Protein AF-A0A3L7TKX7-F1 (afdb_monomer_lite)

Radius of gyration: 45.76 Å; chains: 1; bounding box: 95×41×140 Å

Foldseek 3Di:
DDDDDDDDDLVVLVVVLVVLVVVLVVLVVVLVVVLCVLVVVLCCLVPPVLVVLVVVLVVLVVVLVVLVVVLVVQQPDQDPVRDRDDSVVSVVVNVVSVVVNVVSVVSNVVSVVCNVVSVVVSVVVCVVCVVVVCCSPPVSVVSSVVSVVVSVVVVVVVVPPPCPVVNVVVVVVVVVVVVVVCPDDDDPVVVVVVVVVVVVVVVVVVVVVVVVVVVVVVVVVVVDDDPDDDDDDDDDDDDDDDDDDDDD

Structure (mmCIF, N/CA/C/O backbone):
data_AF-A0A3L7TKX7-F1
#
_entry.id   AF-A0A3L7TKX7-F1
#
loop_
_atom_site.group_PDB
_atom_site.id
_atom_site.type_symbol
_atom_site.label_atom_id
_atom_site.label_alt_id
_atom_site.label_comp_id
_atom_site.label_asym_id
_atom_site.label_entity_id
_atom_site.label_seq_id
_atom_site.pdbx_PDB_ins_code
_atom_site.Cartn_x
_atom_site.Cartn_y
_atom_site.Cartn_z
_atom_site.occupancy
_atom_site.B_iso_or_equiv
_atom_site.auth_seq_id
_atom_site.auth_comp_id
_atom_site.auth_asym_id
_atom_site.auth_atom_id
_atom_site.pdbx_PDB_model_num
ATOM 1 N N . MET A 1 1 ? -43.493 9.275 40.709 1.00 39.62 1 MET A N 1
ATOM 2 C CA . MET A 1 1 ? -44.235 8.250 39.949 1.00 39.62 1 MET A CA 1
ATOM 3 C C . MET A 1 1 ? -43.254 7.579 39.000 1.00 39.62 1 MET A C 1
ATOM 5 O O . MET A 1 1 ? -43.135 8.023 37.869 1.00 39.62 1 MET A O 1
ATOM 9 N N . SER A 1 2 ? -42.506 6.578 39.460 1.00 47.22 2 SER A N 1
ATOM 10 C CA . SER A 1 2 ? -41.694 5.751 38.558 1.00 47.22 2 SER A CA 1
ATOM 11 C C . SER A 1 2 ? -42.322 4.367 38.554 1.00 47.22 2 SER A C 1
ATOM 13 O O . SER A 1 2 ? -42.249 3.657 39.553 1.00 47.22 2 SER A O 1
ATOM 15 N N . GLY A 1 3 ? -43.047 4.055 37.479 1.00 61.56 3 GLY A N 1
ATOM 16 C CA . GLY A 1 3 ? -43.578 2.715 37.236 1.00 61.56 3 GLY A CA 1
ATOM 17 C C . GLY A 1 3 ? -42.455 1.730 36.885 1.00 61.56 3 GLY A C 1
ATOM 18 O O . GLY A 1 3 ? -41.333 2.166 36.616 1.00 61.56 3 GLY A O 1
ATOM 19 N N . PRO A 1 4 ? -42.731 0.414 36.897 1.00 63.62 4 PRO A N 1
ATOM 20 C CA . PRO A 1 4 ? -41.755 -0.590 36.483 1.00 63.62 4 PRO A CA 1
ATOM 21 C C . PRO A 1 4 ? -41.308 -0.344 35.034 1.00 63.62 4 PRO A C 1
ATOM 23 O O . PRO A 1 4 ? -42.112 0.051 34.187 1.00 63.62 4 PRO A O 1
ATOM 26 N N . ALA A 1 5 ? -40.018 -0.550 34.757 1.00 69.12 5 ALA A N 1
ATOM 27 C CA . ALA A 1 5 ? -39.464 -0.395 33.415 1.00 69.12 5 ALA A CA 1
ATOM 28 C C . ALA A 1 5 ? -40.045 -1.464 32.470 1.00 69.12 5 ALA A C 1
ATOM 30 O O . ALA A 1 5 ? -40.039 -2.649 32.798 1.00 69.12 5 ALA A O 1
ATOM 31 N N . ASN A 1 6 ? -40.541 -1.054 31.297 1.00 68.19 6 ASN A N 1
ATOM 32 C CA . ASN A 1 6 ? -41.061 -1.974 30.282 1.00 68.19 6 ASN A CA 1
ATOM 33 C C . ASN A 1 6 ? -39.910 -2.491 29.406 1.00 68.19 6 ASN A C 1
ATOM 35 O O . ASN A 1 6 ? -39.516 -1.831 28.445 1.00 68.19 6 ASN A O 1
ATOM 39 N N . ILE A 1 7 ? -39.344 -3.639 29.776 1.00 72.25 7 ILE A N 1
ATOM 40 C CA . ILE A 1 7 ? -38.245 -4.285 29.052 1.00 72.25 7 ILE A CA 1
ATOM 41 C C . ILE A 1 7 ? -38.850 -5.347 28.129 1.00 72.25 7 ILE A C 1
ATOM 43 O O . ILE A 1 7 ? -39.417 -6.325 28.609 1.00 72.25 7 ILE A O 1
ATOM 47 N N . THR A 1 8 ? -38.752 -5.147 26.813 1.00 75.50 8 THR A N 1
ATOM 48 C CA . THR A 1 8 ? -39.334 -6.054 25.809 1.00 75.50 8 THR A CA 1
ATOM 49 C C . THR A 1 8 ? -38.408 -7.205 25.429 1.00 75.50 8 THR A C 1
ATOM 51 O O . THR A 1 8 ? -38.875 -8.337 25.349 1.00 75.50 8 THR A O 1
ATOM 54 N N . ASP A 1 9 ? -37.117 -6.940 25.202 1.00 79.81 9 ASP A N 1
ATOM 55 C CA . ASP A 1 9 ? -36.143 -7.970 24.823 1.00 79.81 9 ASP A CA 1
ATOM 56 C C . ASP A 1 9 ? -34.704 -7.572 25.196 1.00 79.81 9 ASP A C 1
ATOM 58 O O . ASP A 1 9 ? -34.163 -6.583 24.701 1.00 79.81 9 ASP A O 1
ATOM 62 N N . ILE A 1 10 ? -34.078 -8.357 26.075 1.00 79.94 10 ILE A N 1
ATOM 63 C CA . ILE A 1 10 ? -32.667 -8.204 26.466 1.00 79.94 10 ILE A CA 1
ATOM 64 C C . ILE A 1 10 ? -31.751 -8.955 25.486 1.00 79.94 10 ILE A C 1
ATOM 66 O O . ILE A 1 10 ? -30.619 -8.532 25.250 1.00 79.94 10 ILE A O 1
ATOM 70 N N . GLY A 1 11 ? -32.242 -10.031 24.861 1.00 85.75 11 GLY A N 1
ATOM 71 C CA . GLY A 1 11 ? -31.489 -10.837 23.901 1.00 85.75 11 GLY A CA 1
ATOM 72 C C . GLY A 1 11 ? -31.064 -10.037 22.670 1.00 85.75 11 GLY A C 1
ATOM 73 O O . GLY A 1 11 ? -29.954 -10.230 22.172 1.00 85.75 11 GLY A O 1
ATOM 74 N N . ALA A 1 12 ? -31.882 -9.065 22.255 1.00 89.56 12 ALA A N 1
ATOM 75 C CA . ALA A 1 12 ? -31.564 -8.124 21.184 1.00 89.56 12 ALA A CA 1
ATOM 76 C C . ALA A 1 12 ? -30.265 -7.327 21.433 1.00 89.56 12 ALA A C 1
ATOM 78 O O . ALA A 1 12 ? -29.498 -7.093 20.497 1.00 89.56 12 ALA A O 1
ATOM 79 N N . LEU A 1 13 ? -29.971 -6.941 22.685 1.00 90.31 13 LEU A N 1
ATOM 80 C CA . LEU A 1 13 ? -28.725 -6.237 23.027 1.00 90.31 13 LEU A CA 1
ATOM 81 C C . LEU A 1 13 ? -27.506 -7.144 22.854 1.00 90.31 13 LEU A C 1
ATOM 83 O O . LEU A 1 13 ? -26.480 -6.714 22.324 1.00 90.31 13 LEU A O 1
ATOM 87 N N . ASP A 1 14 ? -27.616 -8.404 23.273 1.00 91.00 14 ASP A N 1
ATOM 88 C CA . ASP A 1 14 ? -26.526 -9.368 23.145 1.00 91.00 14 ASP A CA 1
ATOM 89 C C . ASP A 1 14 ? -26.317 -9.804 21.685 1.00 91.00 14 ASP A C 1
ATOM 91 O O . ASP A 1 14 ? -25.187 -9.992 21.232 1.00 91.00 14 ASP A O 1
ATOM 95 N N . GLU A 1 15 ? -27.393 -9.902 20.903 1.00 93.38 15 GLU A N 1
ATOM 96 C CA . GLU A 1 15 ? -27.316 -10.127 19.461 1.00 93.38 15 GLU A CA 1
ATOM 97 C C . GLU A 1 15 ? -26.653 -8.962 18.722 1.00 93.38 15 GLU A C 1
ATOM 99 O O . GLU A 1 15 ? -25.727 -9.193 17.938 1.00 93.38 15 GLU A O 1
ATOM 104 N N . PHE A 1 16 ? -27.035 -7.719 19.027 1.00 94.62 16 PHE A N 1
ATOM 105 C CA . PHE A 1 16 ? -26.376 -6.543 18.465 1.00 94.62 16 PHE A CA 1
ATOM 106 C C . PHE A 1 16 ? -24.899 -6.474 18.867 1.00 94.62 16 PHE A C 1
ATOM 108 O O . PHE A 1 16 ? -24.041 -6.245 18.016 1.00 94.62 16 PHE A O 1
ATOM 115 N N . ARG A 1 17 ? -24.568 -6.769 20.131 1.00 95.69 17 ARG A N 1
ATOM 116 C CA . ARG A 1 17 ? -23.178 -6.857 20.604 1.00 95.69 17 ARG A CA 1
ATOM 117 C C . ARG A 1 17 ? -22.374 -7.891 19.811 1.00 95.69 17 ARG A C 1
ATOM 119 O O . ARG A 1 17 ? -21.260 -7.595 19.384 1.00 95.69 17 ARG A O 1
ATOM 126 N N . ARG A 1 18 ? -22.925 -9.089 19.581 1.00 96.88 18 ARG A N 1
ATOM 127 C CA . ARG A 1 18 ? -22.290 -10.130 18.748 1.00 96.88 18 ARG A CA 1
ATOM 128 C C . ARG A 1 18 ? -22.095 -9.671 17.304 1.00 96.88 18 ARG A C 1
ATOM 130 O O . ARG A 1 18 ? -21.038 -9.925 16.731 1.00 96.88 18 ARG A O 1
ATOM 137 N N . ALA A 1 19 ? -23.089 -9.005 16.720 1.00 97.38 19 ALA A N 1
ATOM 138 C CA . ALA A 1 19 ? -22.979 -8.444 15.377 1.00 97.38 19 ALA A CA 1
ATOM 139 C C . ALA A 1 19 ? -21.887 -7.365 15.300 1.00 97.38 19 ALA A C 1
ATOM 141 O O . ALA A 1 19 ? -21.108 -7.361 14.352 1.00 97.38 19 ALA A O 1
ATOM 142 N N . LEU A 1 20 ? -21.774 -6.514 16.322 1.00 97.06 20 LEU A N 1
ATOM 143 C CA . LEU A 1 20 ? -20.774 -5.451 16.391 1.00 97.06 20 LEU A CA 1
ATOM 144 C C . LEU A 1 20 ? -19.344 -5.993 16.545 1.00 97.06 20 LEU A C 1
ATOM 146 O O . LEU A 1 20 ? -18.419 -5.446 15.950 1.00 97.06 20 LEU A O 1
ATOM 150 N N . ILE A 1 21 ? -19.164 -7.089 17.292 1.00 97.75 21 ILE A N 1
ATOM 151 C CA . ILE A 1 21 ? -17.877 -7.799 17.386 1.00 97.75 21 ILE A CA 1
ATOM 152 C C . ILE A 1 21 ? -17.455 -8.320 16.008 1.00 97.75 21 ILE A C 1
ATOM 154 O O . ILE A 1 21 ? -16.349 -8.018 15.567 1.00 97.75 21 ILE A O 1
ATOM 158 N N . ARG A 1 22 ? -18.349 -9.029 15.302 1.00 98.00 22 ARG A N 1
ATOM 159 C CA . ARG A 1 22 ? -18.066 -9.535 13.947 1.00 98.00 22 ARG A CA 1
ATOM 160 C C . ARG A 1 22 ? -17.758 -8.404 12.972 1.00 98.00 22 ARG A C 1
ATOM 162 O O . ARG A 1 22 ? -16.758 -8.455 12.269 1.00 98.00 22 ARG A O 1
ATOM 169 N N . PHE A 1 23 ? -18.566 -7.346 12.993 1.00 97.06 23 PHE A N 1
ATOM 170 C CA . PHE A 1 23 ? -18.339 -6.163 12.169 1.00 97.06 23 PHE A CA 1
ATOM 171 C C . PHE A 1 23 ? -16.960 -5.543 12.420 1.00 97.06 23 PHE A C 1
ATOM 173 O O . PHE A 1 23 ? -16.269 -5.194 11.470 1.00 97.06 23 PHE A O 1
ATOM 180 N N . ARG A 1 24 ? -16.530 -5.431 13.685 1.00 97.19 24 ARG A N 1
ATOM 181 C CA . ARG A 1 24 ? -15.198 -4.917 14.032 1.00 97.19 24 ARG A CA 1
ATOM 182 C C . ARG A 1 24 ? -14.082 -5.780 13.440 1.00 97.19 24 ARG A C 1
ATOM 184 O O . ARG A 1 24 ? -13.099 -5.234 12.949 1.00 97.19 24 ARG A O 1
ATOM 191 N N . GLU A 1 25 ? -14.211 -7.100 13.529 1.00 96.50 25 GLU A N 1
ATOM 192 C CA . GLU A 1 25 ? -13.229 -8.046 12.986 1.00 96.50 25 GLU A CA 1
ATOM 193 C C . GLU A 1 25 ? -13.147 -7.937 11.459 1.00 96.50 25 GLU A C 1
ATOM 195 O O . GLU A 1 25 ? -12.060 -7.742 10.916 1.00 96.50 25 GLU A O 1
ATOM 200 N N . GLU A 1 26 ? -14.292 -7.974 10.777 1.00 97.38 26 GLU A N 1
ATOM 201 C CA . GLU A 1 26 ? -14.387 -7.857 9.318 1.00 97.38 26 GLU A CA 1
ATOM 202 C C . GLU A 1 26 ? -13.864 -6.504 8.815 1.00 97.38 26 GLU A C 1
ATOM 204 O O . GLU A 1 26 ? -13.063 -6.452 7.879 1.00 97.38 26 GLU A O 1
ATOM 209 N N . LEU A 1 27 ? -14.259 -5.406 9.467 1.00 96.00 27 LEU A N 1
ATOM 210 C CA . LEU A 1 27 ? -13.787 -4.063 9.138 1.00 96.00 27 LEU A CA 1
ATOM 211 C C . LEU A 1 27 ? -12.274 -3.935 9.355 1.00 96.00 27 LEU A C 1
ATOM 213 O O . LEU A 1 27 ? -11.584 -3.347 8.524 1.00 96.00 27 LEU A O 1
ATOM 217 N N . GLY A 1 28 ? -11.752 -4.506 10.445 1.00 95.69 28 GLY A N 1
ATOM 218 C CA . GLY A 1 28 ? -10.320 -4.534 10.739 1.00 95.69 28 GLY A CA 1
ATOM 219 C C . GLY A 1 28 ? -9.510 -5.220 9.642 1.00 95.69 28 GLY A C 1
ATOM 220 O O . GLY A 1 28 ? -8.509 -4.667 9.187 1.00 95.69 28 GLY A O 1
ATOM 221 N N . VAL A 1 29 ? -9.964 -6.387 9.180 1.00 96.50 29 VAL A N 1
ATOM 222 C CA . VAL A 1 29 ? -9.318 -7.113 8.076 1.00 96.50 29 VAL A CA 1
ATOM 223 C C . VAL A 1 29 ? -9.379 -6.301 6.783 1.00 96.50 29 VAL A C 1
ATOM 225 O O . VAL A 1 29 ? -8.342 -6.077 6.163 1.00 96.50 29 VAL A O 1
ATOM 228 N N . ALA A 1 30 ? -10.556 -5.790 6.414 1.00 95.38 30 ALA A N 1
ATOM 229 C CA . ALA A 1 30 ? -10.738 -5.044 5.170 1.00 95.38 30 ALA A CA 1
ATOM 230 C C . ALA A 1 30 ? -9.868 -3.773 5.101 1.00 95.38 30 ALA A C 1
ATOM 232 O O . ALA A 1 30 ? -9.271 -3.479 4.064 1.00 95.38 30 ALA A O 1
ATOM 233 N N . VAL A 1 31 ? -9.761 -3.026 6.206 1.00 94.62 31 VAL A N 1
ATOM 234 C CA . VAL A 1 31 ? -8.904 -1.831 6.278 1.00 94.62 31 VAL A CA 1
ATOM 235 C C . VAL A 1 31 ? -7.423 -2.209 6.200 1.00 94.62 31 VAL A C 1
ATOM 237 O O . VAL A 1 31 ? -6.667 -1.567 5.473 1.00 94.62 31 VAL A O 1
ATOM 240 N N . ALA A 1 32 ? -7.001 -3.270 6.894 1.00 94.12 32 ALA A N 1
ATOM 241 C CA . ALA A 1 32 ? -5.615 -3.730 6.855 1.00 94.12 32 ALA A CA 1
ATOM 242 C C . ALA A 1 32 ? -5.190 -4.217 5.457 1.00 94.12 32 ALA A C 1
ATOM 244 O O . ALA A 1 32 ? -4.067 -3.946 5.023 1.00 94.12 32 ALA A O 1
ATOM 245 N N . GLU A 1 33 ? -6.080 -4.905 4.738 1.00 95.50 33 GLU A N 1
ATOM 246 C CA . GLU A 1 33 ? -5.856 -5.323 3.350 1.00 95.50 33 GLU A CA 1
ATOM 247 C C . GLU A 1 33 ? -5.704 -4.114 2.421 1.00 95.50 33 GLU A C 1
ATOM 249 O O . GLU A 1 33 ? -4.708 -4.019 1.699 1.00 95.50 33 GLU A O 1
ATOM 254 N N . ALA A 1 34 ? -6.615 -3.140 2.507 1.00 93.19 34 ALA A N 1
ATOM 255 C CA . ALA A 1 34 ? -6.535 -1.912 1.718 1.00 93.19 34 ALA A CA 1
ATOM 256 C C . ALA A 1 34 ? -5.227 -1.138 1.977 1.00 93.19 34 ALA A C 1
ATOM 258 O O . ALA A 1 34 ? -4.548 -0.717 1.035 1.00 93.19 34 ALA A O 1
ATOM 259 N N . ASP A 1 35 ? -4.820 -1.004 3.243 1.00 94.00 35 ASP A N 1
ATOM 260 C CA . ASP A 1 35 ? -3.557 -0.362 3.622 1.00 94.00 35 ASP A CA 1
ATOM 261 C C . ASP A 1 35 ? -2.337 -1.096 3.049 1.00 94.00 35 ASP A C 1
ATOM 263 O O . ASP A 1 35 ? -1.379 -0.465 2.578 1.00 94.00 35 ASP A O 1
ATOM 267 N N . SER A 1 36 ? -2.364 -2.429 3.077 1.00 95.69 36 SER A N 1
ATOM 268 C CA . SER A 1 36 ? -1.305 -3.277 2.532 1.00 95.69 36 SER A CA 1
ATOM 269 C C . SER A 1 36 ? -1.174 -3.115 1.016 1.00 95.69 36 SER A C 1
ATOM 271 O O . SER A 1 36 ? -0.063 -2.930 0.507 1.00 95.69 36 SER A O 1
ATOM 273 N N . ASP A 1 37 ? -2.289 -3.102 0.289 1.00 95.31 37 ASP A N 1
ATOM 274 C CA . ASP A 1 37 ? -2.317 -2.949 -1.168 1.00 95.31 37 ASP A CA 1
ATOM 275 C C . ASP A 1 37 ? -1.824 -1.570 -1.611 1.00 95.31 37 ASP A C 1
ATOM 277 O O . ASP A 1 37 ? -0.990 -1.450 -2.517 1.00 95.31 37 ASP A O 1
ATOM 281 N N . VAL A 1 38 ? -2.261 -0.513 -0.924 1.00 94.81 38 VAL A N 1
ATOM 282 C CA . VAL A 1 38 ? -1.804 0.858 -1.183 1.00 94.81 38 VAL A CA 1
ATOM 283 C C . VAL A 1 38 ? -0.297 0.974 -0.944 1.00 94.81 38 VAL A C 1
ATOM 285 O O . VAL A 1 38 ? 0.444 1.501 -1.783 1.00 94.81 38 VAL A O 1
ATOM 288 N N . LYS A 1 39 ? 0.189 0.445 0.184 1.00 92.75 39 LYS A N 1
ATOM 289 C CA . LYS A 1 39 ? 1.611 0.485 0.539 1.00 92.75 39 LYS A CA 1
ATOM 290 C C . LYS A 1 39 ? 2.463 -0.342 -0.419 1.00 92.75 39 LYS A C 1
ATOM 292 O O . LYS A 1 39 ? 3.522 0.127 -0.838 1.00 92.75 39 LYS A O 1
ATOM 297 N N . SER A 1 40 ? 2.030 -1.551 -0.765 1.00 95.50 40 SER A N 1
ATOM 298 C CA . SER A 1 40 ? 2.765 -2.435 -1.673 1.00 95.50 40 SER A CA 1
ATOM 299 C C . SER A 1 40 ? 2.859 -1.832 -3.075 1.00 95.50 40 SER A C 1
ATOM 301 O O . SER A 1 40 ? 3.949 -1.793 -3.647 1.00 95.50 40 SER A O 1
ATOM 303 N N . THR A 1 41 ? 1.767 -1.249 -3.577 1.00 94.56 41 THR A N 1
ATOM 304 C CA . THR A 1 41 ? 1.731 -0.552 -4.870 1.00 94.56 41 THR A CA 1
ATOM 305 C C . THR A 1 41 ? 2.676 0.646 -4.886 1.00 94.56 41 THR A C 1
ATOM 307 O O . THR A 1 41 ? 3.443 0.817 -5.837 1.00 94.56 41 THR A O 1
ATOM 310 N N . PHE A 1 42 ? 2.672 1.455 -3.822 1.00 94.56 42 PHE A N 1
ATOM 311 C CA . PHE A 1 42 ? 3.586 2.588 -3.692 1.00 94.56 42 PHE A CA 1
ATOM 312 C C . PHE A 1 42 ? 5.053 2.137 -3.697 1.00 94.56 42 PHE A C 1
ATOM 314 O O . PHE A 1 42 ? 5.852 2.642 -4.486 1.00 94.56 42 PHE A O 1
ATOM 321 N N . VAL A 1 43 ? 5.396 1.139 -2.877 1.00 93.94 43 VAL A N 1
ATOM 322 C CA . VAL A 1 43 ? 6.762 0.600 -2.785 1.00 93.94 43 VAL A CA 1
ATOM 323 C C . VAL A 1 43 ? 7.221 0.015 -4.119 1.00 93.94 43 VAL A C 1
ATOM 325 O O . VAL A 1 43 ? 8.340 0.290 -4.550 1.00 93.94 43 VAL A O 1
ATOM 328 N N . TRP A 1 44 ? 6.368 -0.749 -4.800 1.00 95.50 44 TRP A N 1
ATOM 329 C CA . TRP A 1 44 ? 6.665 -1.306 -6.118 1.00 95.50 44 TRP A CA 1
ATOM 330 C C . TRP A 1 44 ? 6.929 -0.210 -7.158 1.00 95.50 44 TRP A C 1
ATOM 332 O O . TRP A 1 44 ? 7.861 -0.304 -7.963 1.00 95.50 44 TRP A O 1
ATOM 342 N N . LEU A 1 45 ? 6.139 0.865 -7.143 1.00 94.38 45 LEU A N 1
ATOM 343 C CA . LEU A 1 45 ? 6.310 1.962 -8.088 1.00 94.38 45 LEU A CA 1
ATOM 344 C C . LEU A 1 45 ? 7.607 2.743 -7.816 1.00 94.38 45 LEU A C 1
ATOM 346 O O . LEU A 1 45 ? 8.380 3.004 -8.743 1.00 94.38 45 LEU A O 1
ATOM 350 N N . GLU A 1 46 ? 7.856 3.076 -6.549 1.00 91.94 46 GLU A N 1
ATOM 351 C CA . GLU A 1 46 ? 9.000 3.869 -6.095 1.00 91.94 46 GLU A CA 1
ATOM 352 C C . GLU A 1 46 ? 10.327 3.105 -6.206 1.00 91.94 46 GLU A C 1
ATOM 354 O O . GLU A 1 46 ? 11.304 3.619 -6.754 1.00 91.94 46 GLU A O 1
ATOM 359 N N . ARG A 1 47 ? 10.384 1.876 -5.685 1.00 90.19 47 ARG A N 1
ATOM 360 C CA . ARG A 1 47 ? 11.640 1.128 -5.542 1.00 90.19 47 ARG A CA 1
ATOM 361 C C . ARG A 1 47 ? 11.942 0.238 -6.732 1.00 90.19 47 ARG A C 1
ATOM 363 O O . ARG A 1 47 ? 13.099 0.180 -7.147 1.00 90.19 47 ARG A O 1
ATOM 370 N N . ASP A 1 48 ? 10.931 -0.409 -7.307 1.00 92.69 48 ASP A N 1
ATOM 371 C CA . ASP A 1 48 ? 11.155 -1.354 -8.401 1.00 92.69 48 ASP A CA 1
ATOM 372 C C . ASP A 1 48 ? 11.040 -0.668 -9.759 1.00 92.69 48 ASP A C 1
ATOM 374 O O . ASP A 1 48 ? 11.988 -0.682 -10.549 1.00 92.69 48 ASP A O 1
ATOM 378 N N . ARG A 1 49 ? 9.897 -0.039 -10.060 1.00 93.19 49 ARG A N 1
ATOM 379 C CA . ARG A 1 49 ? 9.621 0.470 -11.413 1.00 93.19 49 ARG A CA 1
ATOM 380 C C . ARG A 1 49 ? 10.451 1.684 -11.781 1.00 93.19 49 ARG A C 1
ATOM 382 O O . ARG A 1 49 ? 11.044 1.687 -12.862 1.00 93.19 49 ARG A O 1
ATOM 389 N N . MET A 1 50 ? 10.555 2.678 -10.904 1.00 92.88 50 MET A N 1
ATOM 390 C CA . MET A 1 50 ? 11.417 3.838 -11.159 1.00 92.88 50 MET A CA 1
ATOM 391 C C . MET A 1 50 ? 12.874 3.427 -11.369 1.00 92.88 50 MET A C 1
ATOM 393 O O . MET A 1 50 ? 13.518 3.882 -12.315 1.00 92.88 50 MET A O 1
ATOM 397 N N . LEU A 1 51 ? 13.390 2.530 -10.529 1.00 92.06 51 LEU A N 1
ATOM 398 C CA . LEU A 1 51 ? 14.765 2.053 -10.619 1.00 92.06 51 LEU A CA 1
ATOM 399 C C . LEU A 1 51 ? 15.003 1.190 -11.865 1.00 92.06 51 LEU A C 1
ATOM 401 O O . LEU A 1 51 ? 16.043 1.323 -12.513 1.00 92.06 51 LEU A O 1
ATOM 405 N N . HIS A 1 52 ? 14.039 0.339 -12.224 1.00 95.00 52 HIS A N 1
ATOM 406 C CA . HIS A 1 52 ? 14.068 -0.452 -13.450 1.00 95.00 52 HIS A CA 1
ATOM 407 C C . HIS A 1 52 ? 14.225 0.449 -14.674 1.00 95.00 52 HIS A C 1
ATOM 409 O O . HIS A 1 52 ? 15.168 0.270 -15.442 1.00 95.00 52 HIS A O 1
ATOM 415 N N . TRP A 1 53 ? 13.357 1.451 -14.829 1.00 94.12 53 TRP A N 1
ATOM 416 C CA . TRP A 1 53 ? 13.404 2.361 -15.972 1.00 94.12 53 TRP A CA 1
ATOM 417 C C . TRP A 1 53 ? 14.644 3.258 -15.963 1.00 94.12 53 TRP A C 1
ATOM 419 O O . TRP A 1 53 ? 15.278 3.422 -17.005 1.00 94.12 53 TRP A O 1
ATOM 429 N N . LYS A 1 54 ? 15.066 3.741 -14.786 1.00 93.31 54 LYS A N 1
ATOM 430 C CA . LYS A 1 54 ? 16.306 4.517 -14.617 1.00 93.31 54 LYS A CA 1
ATOM 431 C C . LYS A 1 54 ? 17.547 3.759 -15.107 1.00 93.31 54 LYS A C 1
ATOM 433 O O . LYS A 1 54 ? 18.480 4.386 -15.595 1.00 93.31 54 LYS A O 1
ATOM 438 N N . ARG A 1 55 ? 17.562 2.424 -14.998 1.00 95.31 55 ARG A N 1
ATOM 439 C CA . ARG A 1 55 ? 18.634 1.562 -15.534 1.00 95.31 55 ARG A CA 1
ATOM 440 C C . ARG A 1 55 ? 18.391 1.131 -16.982 1.00 95.31 55 ARG A C 1
ATOM 442 O O . ARG A 1 55 ? 19.341 0.994 -17.746 1.00 95.31 55 ARG A O 1
ATOM 449 N N . ALA A 1 56 ? 17.138 0.888 -17.360 1.00 94.06 56 ALA A N 1
ATOM 450 C CA . ALA A 1 56 ? 16.787 0.366 -18.674 1.00 94.06 56 ALA A CA 1
ATOM 451 C C . ALA A 1 56 ? 16.973 1.403 -19.788 1.00 94.06 56 ALA A C 1
ATOM 453 O O . ALA A 1 56 ? 17.445 1.030 -20.857 1.00 94.06 56 ALA A O 1
ATOM 454 N N . VAL A 1 57 ? 16.641 2.679 -19.547 1.00 96.25 57 VAL A N 1
ATOM 455 C CA . VAL A 1 57 ? 16.737 3.734 -20.570 1.00 96.25 57 VAL A CA 1
ATOM 456 C C . VAL A 1 57 ? 18.179 3.920 -21.070 1.00 96.25 57 VAL A C 1
ATOM 458 O O . VAL A 1 57 ? 18.373 3.773 -22.275 1.00 96.25 57 VAL A O 1
ATOM 461 N N . PRO A 1 58 ? 19.205 4.116 -20.211 1.00 97.31 58 PRO A N 1
ATOM 462 C CA . PRO A 1 58 ? 20.593 4.225 -20.674 1.00 97.31 58 PRO A CA 1
ATOM 463 C C . PRO A 1 58 ? 21.071 2.986 -21.439 1.00 97.31 58 PRO A C 1
ATOM 465 O O . PRO A 1 58 ? 21.670 3.106 -22.501 1.00 97.31 58 PRO A O 1
ATOM 468 N N . ARG A 1 59 ? 20.729 1.786 -20.953 1.00 97.06 59 ARG A N 1
ATOM 469 C CA . ARG A 1 59 ? 21.080 0.523 -21.617 1.00 97.06 59 ARG A CA 1
ATOM 470 C C . ARG A 1 59 ? 20.469 0.414 -23.019 1.00 97.06 59 ARG A C 1
ATOM 472 O O . ARG A 1 59 ? 21.120 -0.057 -23.946 1.00 97.06 59 ARG A O 1
ATOM 479 N N . LEU A 1 60 ? 19.208 0.818 -23.179 1.00 94.31 60 LEU A N 1
ATOM 480 C CA . LEU A 1 60 ? 18.534 0.818 -24.481 1.00 94.31 60 LEU A CA 1
ATOM 481 C C . LEU A 1 60 ? 19.101 1.904 -25.407 1.00 94.31 60 LEU A C 1
ATOM 483 O O . LEU A 1 60 ? 19.203 1.686 -26.614 1.00 94.31 60 LEU A O 1
ATOM 487 N N . ASP A 1 61 ? 19.509 3.048 -24.856 1.00 96.75 61 ASP A N 1
ATOM 488 C CA . ASP A 1 61 ? 20.218 4.091 -25.600 1.00 96.75 61 ASP A CA 1
ATOM 489 C C . ASP A 1 61 ? 21.586 3.598 -26.107 1.00 96.75 61 ASP A C 1
ATOM 491 O O . ASP A 1 61 ? 21.933 3.833 -27.266 1.00 96.75 61 ASP A O 1
ATOM 495 N N . GLU A 1 62 ? 22.336 2.844 -25.301 1.00 97.81 62 GLU A N 1
ATOM 496 C CA . GLU A 1 62 ? 23.580 2.176 -25.716 1.00 97.81 62 GLU A CA 1
ATOM 497 C C . GLU A 1 62 ? 23.343 1.126 -26.820 1.00 97.81 62 GLU A C 1
ATOM 499 O O . GLU A 1 62 ? 24.099 1.041 -27.790 1.00 97.81 62 GLU A O 1
ATOM 504 N N . GLU A 1 63 ? 22.255 0.354 -26.743 1.00 95.38 63 GLU A N 1
ATOM 505 C CA . GLU A 1 63 ? 21.863 -0.579 -27.811 1.00 95.38 63 GLU A CA 1
ATOM 506 C C . GLU A 1 63 ? 21.531 0.174 -29.113 1.00 95.38 63 GLU A C 1
ATOM 508 O O . GLU A 1 63 ? 21.929 -0.233 -30.212 1.00 95.38 63 GLU A O 1
ATOM 513 N N . LEU A 1 64 ? 20.851 1.319 -29.011 1.00 97.38 64 LEU A N 1
ATOM 514 C CA . LEU A 1 64 ? 20.548 2.173 -30.156 1.00 97.38 64 LEU A CA 1
ATOM 515 C C . LEU A 1 64 ? 21.818 2.770 -30.783 1.00 97.38 64 LEU A C 1
ATOM 517 O O . LEU A 1 64 ? 21.922 2.832 -32.010 1.00 97.38 64 LEU A O 1
ATOM 521 N N . THR A 1 65 ? 22.792 3.213 -29.986 1.00 97.75 65 THR A N 1
ATOM 522 C CA . THR A 1 65 ? 24.061 3.729 -30.527 1.00 97.75 65 THR A CA 1
ATOM 523 C C . THR A 1 65 ? 24.880 2.616 -31.181 1.00 97.75 65 THR A C 1
ATOM 525 O O . THR A 1 65 ? 25.388 2.809 -32.288 1.00 97.75 65 THR A O 1
ATOM 528 N N . SER A 1 66 ? 24.925 1.426 -30.577 1.00 96.56 66 SER A N 1
ATOM 529 C CA . SER A 1 66 ? 25.600 0.248 -31.134 1.00 96.56 66 SER A CA 1
ATOM 530 C C . SER A 1 66 ? 24.987 -0.209 -32.466 1.00 96.56 66 SER A C 1
ATOM 532 O O . SER A 1 66 ? 25.707 -0.438 -33.443 1.00 96.56 66 SER A O 1
ATOM 534 N N . THR A 1 67 ? 23.653 -0.266 -32.557 1.00 95.38 67 THR A N 1
ATOM 535 C CA . THR A 1 67 ? 22.942 -0.636 -33.796 1.00 95.38 67 THR A CA 1
ATOM 536 C C . THR A 1 67 ? 23.118 0.406 -34.903 1.00 95.38 67 THR A C 1
ATOM 538 O O . THR A 1 67 ? 23.334 0.034 -36.058 1.00 95.38 67 THR A O 1
ATOM 541 N N . LYS A 1 68 ? 23.119 1.705 -34.570 1.00 95.94 68 LYS A N 1
ATOM 542 C CA . LYS A 1 68 ? 23.468 2.778 -35.520 1.00 95.94 68 LYS A CA 1
ATOM 543 C C . LYS A 1 68 ? 24.908 2.654 -36.021 1.00 95.94 68 LYS A C 1
ATOM 545 O O . LYS A 1 68 ? 25.146 2.791 -37.217 1.00 95.94 68 LYS A O 1
ATOM 550 N N . ALA A 1 69 ? 25.857 2.351 -35.135 1.00 96.00 69 ALA A N 1
ATOM 551 C CA . ALA A 1 69 ? 27.249 2.132 -35.519 1.00 96.00 69 ALA A CA 1
ATOM 552 C C . ALA A 1 69 ? 27.406 0.897 -36.425 1.00 96.00 69 ALA A C 1
ATOM 554 O O . ALA A 1 69 ? 28.195 0.925 -37.366 1.00 96.00 69 ALA A O 1
ATOM 555 N N . ALA A 1 70 ? 26.641 -0.174 -36.186 1.00 92.69 70 ALA A N 1
ATOM 556 C CA . ALA A 1 70 ? 26.620 -1.354 -37.051 1.00 92.69 70 ALA A CA 1
ATOM 557 C C . ALA A 1 70 ? 26.075 -1.041 -38.454 1.00 92.69 70 ALA A C 1
ATOM 559 O O . ALA A 1 70 ? 26.687 -1.454 -39.441 1.00 92.69 70 ALA A O 1
ATOM 560 N N . LEU A 1 71 ? 24.987 -0.265 -38.544 1.00 93.62 71 LEU A N 1
ATOM 561 C CA . LEU A 1 71 ? 24.460 0.227 -39.819 1.00 93.62 71 LEU A CA 1
ATOM 562 C C . LEU A 1 71 ? 25.519 1.046 -40.569 1.00 93.62 71 LEU A C 1
ATOM 564 O O . LEU A 1 71 ? 25.802 0.749 -41.726 1.00 93.62 71 LEU A O 1
ATOM 568 N N . PHE A 1 72 ? 26.156 2.007 -39.895 1.00 92.75 72 PHE A N 1
ATOM 569 C CA . PHE A 1 72 ? 27.191 2.848 -40.498 1.00 92.75 72 PHE A CA 1
ATOM 570 C C . PHE A 1 72 ? 28.391 2.030 -40.999 1.00 92.75 72 PHE A C 1
ATOM 572 O O . PHE A 1 72 ? 28.856 2.228 -42.119 1.00 92.75 72 PHE A O 1
ATOM 579 N N . ARG A 1 73 ? 28.865 1.053 -40.209 1.00 91.25 73 ARG A N 1
ATOM 580 C CA . ARG A 1 73 ? 29.940 0.139 -40.634 1.00 91.25 73 ARG A CA 1
ATOM 581 C C . ARG A 1 73 ? 29.570 -0.620 -41.906 1.00 91.25 73 ARG A C 1
ATOM 583 O O . ARG A 1 73 ? 30.406 -0.732 -42.795 1.00 91.25 73 ARG A O 1
ATOM 590 N N . LYS A 1 74 ? 28.335 -1.121 -42.006 1.00 88.81 74 LYS A N 1
ATOM 591 C CA . LYS A 1 74 ? 27.857 -1.853 -43.188 1.00 88.81 74 LYS A CA 1
ATOM 592 C C . LYS A 1 74 ? 27.665 -0.941 -44.403 1.00 88.81 74 LYS A C 1
ATOM 594 O O . LYS A 1 74 ? 27.930 -1.365 -45.520 1.00 88.81 74 LYS A O 1
ATOM 599 N N . GLU A 1 75 ? 27.250 0.307 -44.198 1.00 88.38 75 GLU A N 1
ATOM 600 C CA . GLU A 1 75 ? 27.153 1.316 -45.263 1.00 88.38 75 GLU A CA 1
ATOM 601 C C . GLU A 1 75 ? 28.528 1.712 -45.824 1.00 88.38 75 GLU A C 1
ATOM 603 O O 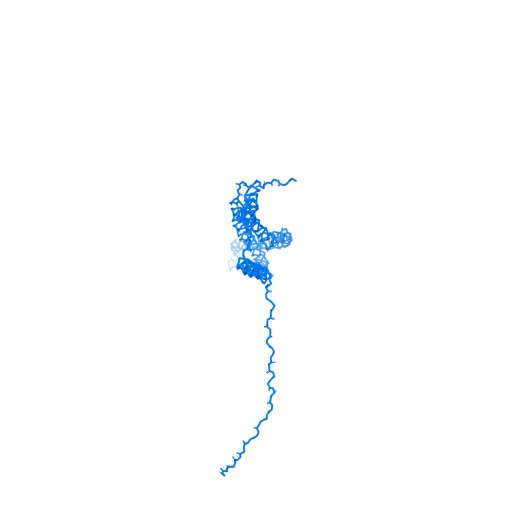. GLU A 1 75 ? 28.644 1.964 -47.022 1.00 88.38 75 GLU A O 1
ATOM 608 N N . MET A 1 76 ? 29.567 1.725 -44.983 1.00 86.81 76 MET A N 1
ATOM 609 C CA . MET A 1 76 ? 30.940 2.074 -45.372 1.00 86.81 76 MET A CA 1
ATOM 610 C C . MET A 1 76 ? 31.720 0.905 -46.004 1.00 86.81 76 MET A C 1
ATOM 612 O O . MET A 1 76 ? 32.760 1.111 -46.631 1.00 86.81 76 MET A O 1
ATOM 616 N N . GLN A 1 77 ? 31.241 -0.335 -45.855 1.00 84.62 77 GLN A N 1
ATOM 617 C CA . GLN A 1 77 ? 31.850 -1.502 -46.493 1.00 84.62 77 GLN A CA 1
ATOM 618 C C . GLN A 1 77 ? 31.680 -1.421 -48.014 1.00 84.62 77 GLN A C 1
ATOM 620 O O . GLN A 1 77 ? 30.575 -1.508 -48.544 1.00 84.62 77 GLN A O 1
ATOM 625 N N . THR A 1 78 ? 32.795 -1.287 -48.729 1.00 69.25 78 THR A N 1
ATOM 626 C CA . THR A 1 78 ? 32.824 -1.377 -50.192 1.00 69.25 78 THR A CA 1
ATOM 627 C C . THR A 1 78 ? 33.129 -2.820 -50.584 1.00 69.25 78 THR A C 1
ATOM 629 O O . THR A 1 78 ? 34.182 -3.346 -50.226 1.00 69.25 78 THR A O 1
ATOM 632 N N . MET A 1 79 ? 32.214 -3.480 -51.297 1.00 65.31 79 MET A N 1
ATOM 633 C CA . MET A 1 79 ? 32.476 -4.808 -51.862 1.00 65.31 79 MET A CA 1
ATOM 634 C C . MET A 1 79 ? 33.448 -4.662 -53.043 1.00 65.31 79 MET A C 1
ATOM 636 O O . MET A 1 79 ? 33.323 -3.720 -53.824 1.00 65.31 79 MET A O 1
ATOM 640 N N . GLY A 1 80 ? 34.388 -5.600 -53.213 1.00 58.47 80 GLY A N 1
ATOM 641 C CA . GLY A 1 80 ? 35.419 -5.558 -54.268 1.00 58.47 80 GLY A CA 1
ATOM 642 C C . GLY A 1 80 ? 34.893 -5.475 -55.714 1.00 58.47 80 GLY A C 1
ATOM 643 O O . GLY A 1 80 ? 35.653 -5.175 -56.625 1.00 58.47 80 GLY A O 1
ATOM 644 N N . THR A 1 81 ? 33.592 -5.687 -55.927 1.00 68.12 81 THR A N 1
ATOM 645 C CA . THR A 1 81 ? 32.870 -5.530 -57.202 1.00 68.12 81 THR A CA 1
ATOM 646 C C . THR A 1 81 ? 32.215 -4.150 -57.396 1.00 68.12 81 THR A C 1
ATOM 648 O O . THR A 1 81 ? 31.454 -3.965 -58.342 1.00 68.12 81 THR A O 1
ATOM 651 N N . GLY A 1 82 ? 32.456 -3.175 -56.508 1.00 65.19 82 GLY A N 1
ATOM 652 C CA . GLY A 1 82 ? 31.878 -1.821 -56.585 1.00 65.19 82 GLY A CA 1
ATOM 653 C C . GLY A 1 82 ? 30.390 -1.732 -56.208 1.00 65.19 82 GLY A C 1
ATOM 654 O O . GLY A 1 82 ? 29.793 -0.660 -56.278 1.00 65.19 82 GLY A O 1
ATOM 655 N N . GLN A 1 83 ? 29.780 -2.846 -55.794 1.00 67.25 83 GLN A N 1
ATOM 656 C CA . GLN A 1 83 ? 28.387 -2.913 -55.348 1.00 67.25 83 GLN A CA 1
ATOM 657 C C . GLN A 1 83 ? 28.254 -2.534 -53.865 1.00 67.25 83 GLN A C 1
ATOM 659 O O . GLN A 1 83 ? 29.060 -2.941 -53.026 1.00 67.25 83 GLN A O 1
ATOM 664 N N . ARG A 1 84 ? 27.210 -1.764 -53.530 1.00 70.19 84 ARG A N 1
ATOM 665 C CA . ARG A 1 84 ? 26.887 -1.403 -52.139 1.00 70.19 84 ARG A CA 1
ATOM 666 C C . ARG A 1 84 ? 26.186 -2.574 -51.426 1.00 70.19 84 ARG A C 1
ATOM 668 O O . ARG A 1 84 ? 25.292 -3.175 -52.022 1.00 70.19 84 ARG A O 1
ATOM 675 N N . PRO A 1 85 ? 26.521 -2.885 -50.161 1.00 76.69 85 PRO A N 1
ATOM 676 C CA . PRO A 1 85 ? 25.822 -3.913 -49.387 1.00 76.69 85 PRO A CA 1
ATOM 677 C C . PRO A 1 85 ? 24.330 -3.592 -49.182 1.00 76.69 85 PRO A C 1
ATOM 679 O O . PRO A 1 85 ? 23.950 -2.430 -49.037 1.00 76.69 85 PRO A O 1
ATOM 682 N N . SER A 1 86 ? 23.473 -4.620 -49.103 1.00 84.06 86 SER A N 1
ATOM 683 C CA . SER A 1 86 ? 22.059 -4.448 -48.723 1.00 84.06 86 SER A CA 1
ATOM 684 C C . SER A 1 86 ? 21.944 -4.047 -47.247 1.00 84.06 86 SER A C 1
ATOM 686 O O . SER A 1 86 ? 22.374 -4.799 -46.376 1.00 84.06 86 SER A O 1
ATOM 688 N N . THR A 1 87 ? 21.371 -2.875 -46.953 1.00 87.25 87 THR A N 1
ATOM 689 C CA . THR A 1 87 ? 21.265 -2.291 -45.592 1.00 87.25 87 THR A CA 1
ATOM 690 C C . THR A 1 87 ? 19.836 -2.260 -45.041 1.00 87.25 87 THR A C 1
ATOM 692 O O . THR A 1 87 ? 19.544 -1.581 -44.055 1.00 87.25 87 THR A O 1
ATOM 695 N N . ILE A 1 88 ? 18.907 -2.969 -45.690 1.00 90.06 88 ILE A N 1
ATOM 696 C CA . ILE A 1 88 ? 17.475 -2.934 -45.356 1.00 90.06 88 ILE A CA 1
ATOM 697 C C . ILE A 1 88 ? 17.222 -3.481 -43.943 1.00 90.06 88 ILE A C 1
ATOM 699 O O . ILE A 1 88 ? 16.459 -2.884 -43.179 1.00 90.06 88 ILE A O 1
ATOM 703 N N . ASP A 1 89 ? 17.875 -4.581 -43.573 1.00 89.75 89 ASP A N 1
ATOM 704 C CA . ASP A 1 89 ? 17.659 -5.239 -42.282 1.00 89.75 89 ASP A CA 1
ATOM 705 C C . ASP A 1 89 ? 18.242 -4.437 -41.117 1.00 89.75 89 ASP A C 1
ATOM 707 O O . ASP A 1 89 ? 17.604 -4.318 -40.069 1.00 89.75 89 ASP A O 1
ATOM 711 N N . GLU A 1 90 ? 19.397 -3.799 -41.312 1.00 90.44 90 GLU A N 1
ATOM 712 C CA . GLU A 1 90 ? 20.020 -2.913 -40.328 1.00 90.44 90 GLU A CA 1
ATOM 713 C C . GLU A 1 90 ? 19.199 -1.639 -40.121 1.00 90.44 90 GLU A C 1
ATOM 715 O O . GLU A 1 90 ? 18.989 -1.222 -38.982 1.00 90.44 90 GLU A O 1
ATOM 720 N N . LYS A 1 91 ? 18.648 -1.054 -41.194 1.00 93.19 91 LYS A N 1
ATOM 721 C CA . LYS A 1 91 ? 17.723 0.087 -41.086 1.00 93.19 91 LYS A CA 1
ATOM 722 C C . LYS A 1 91 ? 16.464 -0.285 -40.305 1.00 93.19 91 LYS A C 1
ATOM 724 O O . LYS A 1 91 ? 16.042 0.468 -39.425 1.00 93.19 91 LYS A O 1
ATOM 729 N N . LYS A 1 92 ? 15.896 -1.472 -40.555 1.00 94.94 92 LYS A N 1
ATOM 730 C CA . LYS A 1 92 ? 14.779 -2.004 -39.755 1.00 94.94 92 LYS A CA 1
ATOM 731 C C . LYS A 1 92 ? 15.186 -2.238 -38.296 1.00 94.94 92 LYS A C 1
ATOM 733 O O . LYS A 1 92 ? 14.402 -1.938 -37.399 1.00 94.94 92 LYS A O 1
ATOM 738 N N . ALA A 1 93 ? 16.394 -2.742 -38.040 1.00 91.25 93 ALA A N 1
ATOM 739 C CA . ALA A 1 93 ? 16.902 -2.968 -36.688 1.00 91.25 93 ALA A CA 1
ATOM 740 C C . ALA A 1 93 ? 17.063 -1.659 -35.900 1.00 91.25 93 ALA A C 1
ATOM 742 O O . ALA A 1 93 ? 16.590 -1.582 -34.768 1.00 91.25 93 ALA A O 1
ATOM 743 N N . VAL A 1 94 ? 17.624 -0.613 -36.517 1.00 96.12 94 VAL A N 1
ATOM 744 C CA . VAL A 1 94 ? 17.707 0.734 -35.926 1.00 96.12 94 VAL A CA 1
ATOM 745 C C . VAL A 1 94 ? 16.311 1.298 -35.656 1.00 96.12 94 VAL A C 1
ATOM 747 O O . VAL A 1 94 ? 16.079 1.866 -34.590 1.00 96.12 94 VAL A O 1
ATOM 750 N N . GLY A 1 95 ? 15.358 1.099 -36.573 1.00 95.88 95 GLY A N 1
ATOM 751 C CA . GLY A 1 95 ? 13.960 1.486 -36.367 1.00 95.88 95 GLY A CA 1
ATOM 752 C C . GLY A 1 95 ? 13.336 0.821 -35.134 1.00 95.88 95 GLY A C 1
ATOM 753 O O . GLY A 1 95 ? 12.735 1.503 -34.305 1.00 95.88 95 GLY A O 1
ATOM 754 N N . ARG A 1 96 ? 13.542 -0.493 -34.961 1.00 96.12 96 ARG A N 1
ATOM 755 C CA . ARG A 1 96 ? 13.073 -1.236 -33.777 1.00 96.12 96 ARG A CA 1
ATOM 756 C C . ARG A 1 96 ? 13.746 -0.765 -32.488 1.00 96.12 96 ARG A C 1
ATOM 758 O O . ARG A 1 96 ? 13.055 -0.565 -31.494 1.00 96.12 96 ARG A O 1
ATOM 765 N N . ALA A 1 97 ? 15.066 -0.577 -32.497 1.00 92.75 97 ALA A N 1
ATOM 766 C CA . ALA A 1 97 ? 15.809 -0.097 -31.332 1.00 92.75 97 ALA A CA 1
ATOM 767 C C . ALA A 1 97 ? 15.347 1.309 -30.918 1.00 92.75 97 ALA A C 1
ATOM 769 O O . ALA A 1 97 ? 15.100 1.556 -29.741 1.00 92.75 97 ALA A O 1
ATOM 770 N N . LYS A 1 98 ? 15.124 2.201 -31.893 1.00 96.38 98 LYS A N 1
ATOM 771 C CA . LYS A 1 98 ? 14.584 3.542 -31.646 1.00 96.38 98 LYS A CA 1
ATOM 772 C C . LYS A 1 98 ? 13.196 3.476 -31.008 1.00 96.38 98 LYS A C 1
ATOM 774 O O . LYS A 1 98 ? 12.974 4.126 -29.997 1.00 96.38 98 LYS A O 1
ATOM 779 N N . ALA A 1 99 ? 12.289 2.660 -31.548 1.00 96.88 99 ALA A N 1
ATOM 780 C CA . ALA A 1 99 ? 10.947 2.502 -30.985 1.00 96.88 99 ALA A CA 1
ATOM 781 C C . ALA A 1 99 ? 10.970 1.995 -29.529 1.00 96.88 99 ALA A C 1
ATOM 783 O O . ALA A 1 99 ? 10.204 2.478 -28.702 1.00 96.88 99 ALA A O 1
ATOM 784 N N . ARG A 1 100 ? 11.880 1.067 -29.195 1.00 94.38 100 ARG A N 1
ATOM 785 C CA . ARG A 1 100 ? 12.056 0.567 -27.818 1.00 94.38 100 ARG A CA 1
ATOM 786 C C . ARG A 1 100 ? 12.538 1.648 -26.852 1.00 94.38 100 ARG A C 1
ATOM 788 O O . ARG A 1 100 ? 12.057 1.696 -25.725 1.00 94.38 100 ARG A O 1
ATOM 795 N N . VAL A 1 101 ? 13.485 2.488 -27.276 1.00 96.00 101 VAL A N 1
ATOM 796 C CA . VAL A 1 101 ? 13.984 3.610 -26.465 1.00 96.00 101 VAL A CA 1
ATOM 797 C C . VAL A 1 101 ? 12.866 4.612 -26.186 1.00 96.00 101 VAL A C 1
ATOM 799 O O . VAL A 1 101 ? 12.688 5.008 -25.037 1.00 96.00 101 VAL A O 1
ATOM 802 N N . GLU A 1 102 ? 12.094 4.990 -27.208 1.00 96.50 102 GLU A N 1
ATOM 803 C CA . GLU A 1 102 ? 10.981 5.932 -27.041 1.00 96.50 102 GLU A CA 1
ATOM 804 C C . GLU A 1 102 ? 9.890 5.370 -26.112 1.00 96.50 102 GLU A C 1
ATOM 806 O O . GLU A 1 102 ? 9.498 6.052 -25.168 1.00 96.50 102 GLU A O 1
ATOM 811 N N . ASP A 1 103 ? 9.475 4.105 -26.285 1.00 96.00 103 ASP A N 1
ATOM 812 C CA . ASP A 1 103 ? 8.509 3.449 -25.381 1.00 96.00 103 ASP A CA 1
ATOM 813 C C . ASP A 1 103 ? 9.033 3.401 -23.933 1.00 96.00 103 ASP A C 1
ATOM 815 O O . ASP A 1 103 ? 8.306 3.696 -22.985 1.00 96.00 103 ASP A O 1
ATOM 819 N N . ALA A 1 104 ? 10.318 3.087 -23.733 1.00 94.75 104 ALA A N 1
ATOM 820 C CA . ALA A 1 104 ? 10.918 3.058 -22.400 1.00 94.75 104 ALA A CA 1
ATOM 821 C C . ALA A 1 104 ? 10.968 4.448 -21.740 1.00 94.75 104 ALA A C 1
ATOM 823 O O . ALA A 1 104 ? 10.686 4.564 -20.545 1.00 94.75 104 ALA A O 1
ATOM 824 N N . ARG A 1 105 ? 11.293 5.503 -22.499 1.00 96.12 105 ARG A N 1
ATOM 825 C CA . ARG A 1 105 ? 11.284 6.894 -22.012 1.00 96.12 105 ARG A CA 1
ATOM 826 C C . ARG A 1 105 ? 9.875 7.352 -21.660 1.00 96.12 105 ARG A C 1
ATOM 828 O O . ARG A 1 105 ? 9.659 7.860 -20.564 1.00 96.12 105 ARG A O 1
ATOM 835 N N . GLU A 1 106 ? 8.904 7.078 -22.526 1.00 97.06 106 GLU A N 1
ATOM 836 C CA . GLU A 1 106 ? 7.504 7.412 -22.272 1.00 97.06 106 GLU A CA 1
ATOM 837 C C . GLU A 1 106 ? 6.988 6.721 -21.000 1.00 97.06 106 GLU A C 1
ATOM 839 O O . GLU A 1 106 ? 6.338 7.344 -20.153 1.00 97.06 106 GLU A O 1
ATOM 844 N N . ARG A 1 107 ? 7.306 5.433 -20.823 1.00 94.00 107 ARG A N 1
ATOM 845 C CA . ARG A 1 107 ? 6.962 4.684 -19.607 1.00 94.00 107 ARG A CA 1
ATOM 846 C C . ARG A 1 107 ? 7.662 5.229 -18.375 1.00 94.00 107 ARG A C 1
ATOM 848 O O . ARG A 1 107 ? 7.040 5.257 -17.312 1.00 94.00 107 ARG A O 1
ATOM 855 N N . PHE A 1 108 ? 8.910 5.672 -18.489 1.00 96.31 108 PHE A N 1
ATOM 856 C CA . PHE A 1 108 ? 9.625 6.299 -17.383 1.00 96.31 108 PHE A CA 1
ATOM 857 C C . PHE A 1 108 ? 8.960 7.611 -16.954 1.00 96.31 108 PHE A C 1
ATOM 859 O O . PHE A 1 108 ? 8.653 7.782 -15.774 1.00 96.31 108 PHE A O 1
ATOM 866 N N . ASP A 1 109 ? 8.639 8.487 -17.906 1.00 96.19 109 ASP A N 1
ATOM 867 C CA . ASP A 1 109 ? 7.969 9.763 -17.637 1.00 96.19 109 ASP A CA 1
ATOM 868 C C . ASP A 1 109 ? 6.566 9.566 -17.067 1.00 96.19 109 ASP A C 1
ATOM 870 O O . ASP A 1 109 ? 6.141 10.287 -16.161 1.00 96.19 109 ASP A O 1
ATOM 874 N N . LYS A 1 110 ? 5.831 8.563 -17.564 1.00 96.00 110 LYS A N 1
ATOM 875 C CA . LYS A 1 110 ? 4.573 8.123 -16.954 1.00 96.00 110 LYS A CA 1
ATOM 876 C C . LYS A 1 110 ? 4.822 7.687 -15.512 1.00 96.00 110 LYS A C 1
ATOM 878 O O . LYS A 1 110 ? 4.217 8.264 -14.620 1.00 96.00 110 LYS A O 1
ATOM 883 N N . THR A 1 111 ? 5.718 6.729 -15.270 1.00 95.62 111 THR A N 1
ATOM 884 C CA . THR A 1 111 ? 6.016 6.191 -13.925 1.00 95.62 111 THR A CA 1
ATOM 885 C C . THR A 1 111 ? 6.354 7.308 -12.936 1.00 95.62 111 THR A C 1
ATOM 887 O O . THR A 1 111 ? 5.816 7.333 -11.833 1.00 95.62 111 THR A O 1
ATOM 890 N N . ARG A 1 112 ? 7.167 8.286 -13.352 1.00 95.75 112 ARG A N 1
ATOM 891 C CA . ARG A 1 112 ? 7.513 9.456 -12.539 1.00 95.75 112 ARG A CA 1
ATOM 892 C C . ARG A 1 112 ? 6.294 10.312 -12.195 1.00 95.75 112 ARG A C 1
ATOM 894 O O . ARG A 1 112 ? 6.144 10.709 -11.044 1.00 95.75 112 ARG A O 1
ATOM 901 N N . ARG A 1 113 ? 5.427 10.595 -13.174 1.00 96.50 113 ARG A N 1
ATOM 902 C CA . ARG A 1 113 ? 4.178 11.339 -12.942 1.00 96.50 113 ARG A CA 1
ATOM 903 C C . ARG A 1 113 ? 3.252 10.591 -11.989 1.00 96.50 113 ARG A C 1
ATOM 905 O O . ARG A 1 113 ? 2.788 11.179 -11.020 1.00 96.50 113 ARG A O 1
ATOM 912 N N . TRP A 1 114 ? 3.043 9.297 -12.232 1.00 96.06 114 TRP A N 1
ATOM 913 C CA . TRP A 1 114 ? 2.225 8.442 -11.373 1.00 96.06 114 TRP A CA 1
ATOM 914 C C . TRP A 1 114 ? 2.762 8.387 -9.946 1.00 96.06 114 TRP A C 1
ATOM 916 O O . TRP A 1 114 ? 1.961 8.432 -9.027 1.00 96.06 114 TRP A O 1
ATOM 926 N N . LEU A 1 115 ? 4.084 8.360 -9.744 1.00 95.44 115 LEU A N 1
ATOM 927 C CA . LEU A 1 115 ? 4.670 8.378 -8.403 1.00 95.44 115 LEU A CA 1
ATOM 928 C C . LEU A 1 115 ? 4.316 9.661 -7.638 1.00 95.44 115 LEU A C 1
ATOM 930 O O . LEU A 1 115 ? 3.865 9.575 -6.502 1.00 95.44 115 LEU A O 1
ATOM 934 N N . MET A 1 116 ? 4.460 10.834 -8.267 1.00 94.69 116 MET A N 1
ATOM 935 C CA . MET A 1 116 ? 4.130 12.115 -7.622 1.00 94.69 116 MET A CA 1
ATOM 936 C C . MET A 1 116 ? 2.635 12.231 -7.304 1.00 94.69 116 MET A C 1
ATOM 938 O O . MET A 1 116 ? 2.257 12.723 -6.243 1.00 94.69 116 MET A O 1
ATOM 942 N N . THR A 1 117 ? 1.769 11.776 -8.213 1.00 95.88 117 THR A N 1
ATOM 943 C CA . THR A 1 117 ? 0.323 11.747 -7.965 1.00 95.88 117 THR A CA 1
ATOM 944 C C . THR A 1 117 ? -0.021 10.758 -6.854 1.00 95.88 117 THR A C 1
ATOM 946 O O . THR A 1 117 ? -0.746 11.113 -5.932 1.00 95.88 117 THR A O 1
ATOM 949 N N . LEU A 1 118 ? 0.535 9.546 -6.898 1.00 95.19 118 LEU A N 1
ATOM 950 C CA . LEU A 1 118 ? 0.260 8.498 -5.921 1.00 95.19 118 LEU A CA 1
ATOM 951 C C . LEU A 1 118 ? 0.714 8.896 -4.515 1.00 95.19 118 LEU A C 1
ATOM 953 O O . LEU A 1 118 ? -0.013 8.641 -3.569 1.00 95.19 118 LEU A O 1
ATOM 957 N N . GLU A 1 119 ? 1.861 9.557 -4.356 1.00 94.94 119 GLU A N 1
ATOM 958 C CA . GLU A 1 119 ? 2.317 10.054 -3.050 1.00 94.94 119 GLU A CA 1
ATOM 959 C C . GLU A 1 119 ? 1.279 10.983 -2.395 1.00 94.94 119 GLU A C 1
ATOM 961 O O . GLU A 1 119 ? 0.938 10.823 -1.218 1.00 94.94 119 GLU A O 1
ATOM 966 N N . ARG A 1 120 ? 0.713 11.908 -3.182 1.00 95.44 120 ARG A N 1
ATOM 967 C CA . ARG A 1 120 ? -0.363 12.796 -2.730 1.00 95.44 120 ARG A CA 1
ATOM 968 C C . ARG A 1 120 ? -1.624 12.014 -2.363 1.00 95.44 120 ARG A C 1
ATOM 970 O O . ARG A 1 120 ? -2.181 12.245 -1.292 1.00 95.44 120 ARG A O 1
ATOM 977 N N . GLU A 1 121 ? -2.062 11.098 -3.221 1.00 95.50 121 GLU A N 1
ATOM 978 C CA . GLU A 1 121 ? -3.270 10.301 -2.974 1.00 95.50 121 GLU A CA 1
ATOM 979 C C . GLU A 1 121 ? -3.116 9.384 -1.754 1.00 95.50 121 GLU A C 1
ATOM 981 O O . GLU A 1 121 ? -4.033 9.275 -0.948 1.00 95.50 121 GLU A O 1
ATOM 986 N N . VAL A 1 122 ? -1.937 8.792 -1.540 1.00 95.44 122 VAL A N 1
ATOM 987 C CA . VAL A 1 122 ? -1.629 7.989 -0.345 1.00 95.44 122 VAL A CA 1
ATOM 988 C C . VAL A 1 122 ? -1.708 8.843 0.921 1.00 95.44 122 VAL A C 1
ATOM 990 O O . VAL A 1 122 ? -2.200 8.379 1.950 1.00 95.44 122 VAL A O 1
ATOM 993 N N . SER A 1 123 ? -1.232 10.090 0.873 1.00 94.69 123 SER A N 1
ATOM 994 C CA . SER A 1 123 ? -1.343 11.019 2.001 1.00 94.69 123 SER A CA 1
ATOM 995 C C . SER A 1 123 ? -2.803 11.355 2.321 1.00 94.69 123 SER A C 1
ATOM 997 O O . SER A 1 123 ? -3.204 11.281 3.485 1.00 94.69 123 SER A O 1
ATOM 999 N N . LEU A 1 124 ? -3.610 11.646 1.295 1.00 95.62 124 LEU A N 1
ATOM 1000 C CA . LEU A 1 124 ? -5.044 11.901 1.447 1.00 95.62 124 LEU A CA 1
ATOM 1001 C C . LEU A 1 124 ? -5.771 10.671 1.994 1.00 95.62 124 LEU A C 1
ATOM 1003 O O . LEU A 1 124 ? -6.481 10.775 2.993 1.00 95.62 124 LEU A O 1
ATOM 1007 N N . TYR A 1 125 ? -5.529 9.497 1.415 1.00 94.62 125 TYR A N 1
ATOM 1008 C CA . TYR A 1 125 ? -6.081 8.227 1.875 1.00 94.62 125 TYR A CA 1
ATOM 1009 C C . TYR A 1 125 ? -5.794 7.983 3.363 1.00 94.62 125 TYR A C 1
ATOM 1011 O O . TYR A 1 125 ? -6.722 7.741 4.132 1.00 94.62 125 TYR A O 1
ATOM 1019 N N . LYS A 1 126 ? -4.540 8.150 3.809 1.00 93.12 126 LYS A N 1
ATOM 1020 C CA . LYS A 1 126 ? -4.176 8.003 5.230 1.00 93.12 126 LYS A CA 1
ATOM 1021 C C . LYS A 1 126 ? -4.939 8.970 6.132 1.00 93.12 126 LYS A C 1
ATOM 1023 O O . LYS A 1 126 ? -5.358 8.586 7.221 1.00 93.12 126 LYS A O 1
ATOM 1028 N N . SER A 1 127 ? -5.134 10.212 5.686 1.00 94.50 127 SER A N 1
ATOM 1029 C CA . SER A 1 127 ? -5.903 11.201 6.448 1.00 94.50 127 SER A CA 1
ATOM 1030 C C . SER A 1 127 ? -7.377 10.806 6.586 1.00 94.50 127 SER A C 1
ATOM 1032 O O . SER A 1 127 ? -7.944 10.934 7.668 1.00 94.50 127 SER A O 1
ATOM 1034 N N . HIS A 1 128 ? -7.973 10.246 5.529 1.00 92.69 128 HIS A N 1
ATOM 1035 C CA . HIS A 1 128 ? -9.358 9.775 5.530 1.00 92.69 128 HIS A CA 1
ATOM 1036 C C . HIS A 1 128 ? -9.547 8.458 6.293 1.00 92.69 128 HIS A C 1
ATOM 1038 O O . HIS A 1 128 ? -10.611 8.243 6.867 1.00 92.69 128 HIS A O 1
ATOM 1044 N N . MET A 1 129 ? -8.526 7.598 6.332 1.00 93.69 129 MET A N 1
ATOM 1045 C CA . MET A 1 129 ? -8.576 6.305 7.021 1.00 93.69 129 MET A CA 1
ATOM 1046 C C . MET A 1 129 ? -8.218 6.403 8.513 1.00 93.69 129 MET A C 1
ATOM 1048 O O . MET A 1 129 ? -8.609 5.549 9.304 1.00 93.69 129 MET A O 1
ATOM 1052 N N . SER A 1 130 ? -7.534 7.467 8.945 1.00 92.94 130 SER A N 1
ATOM 1053 C CA . SER A 1 130 ? -7.155 7.655 10.354 1.00 92.94 130 SER A CA 1
ATOM 1054 C C . SER A 1 130 ? -8.342 7.605 11.341 1.00 92.94 130 SER A C 1
ATOM 1056 O O . SER A 1 130 ? -8.215 6.926 12.363 1.00 92.94 130 SER A O 1
ATOM 1058 N N . PRO A 1 131 ? -9.508 8.224 11.065 1.00 93.81 131 PRO A N 1
ATOM 1059 C CA . PRO A 1 131 ? -10.693 8.065 11.909 1.00 93.81 131 PRO A CA 1
ATOM 1060 C C . PRO A 1 131 ? -11.250 6.637 11.921 1.00 93.81 131 PRO A C 1
ATOM 1062 O O . PRO A 1 131 ? -11.732 6.191 12.956 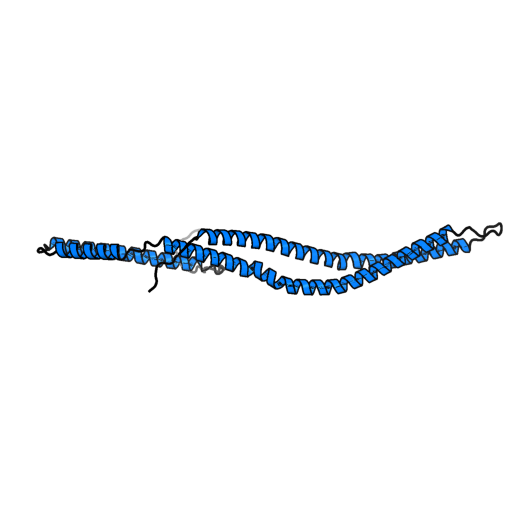1.00 93.81 131 PRO A O 1
ATOM 1065 N N . MET A 1 132 ? -11.168 5.905 10.804 1.00 92.62 132 MET A N 1
ATOM 1066 C CA . MET A 1 132 ? -11.613 4.506 10.738 1.00 92.62 132 MET A CA 1
ATOM 1067 C C . MET A 1 132 ? -10.742 3.600 11.612 1.00 92.62 132 MET A C 1
ATOM 1069 O O . MET A 1 132 ? -11.269 2.753 12.326 1.00 92.62 132 MET A O 1
ATOM 1073 N N . ALA A 1 133 ? -9.426 3.823 11.637 1.00 91.38 133 ALA A N 1
ATOM 1074 C CA . ALA A 1 133 ? -8.537 3.120 12.560 1.00 91.38 133 ALA A CA 1
ATOM 1075 C C . ALA A 1 133 ? -8.905 3.416 14.027 1.00 91.38 133 ALA A C 1
ATOM 1077 O O . ALA A 1 133 ? -9.054 2.499 14.830 1.00 91.38 133 ALA A O 1
ATOM 1078 N N . SER A 1 134 ? -9.166 4.689 14.362 1.00 94.25 134 SER A N 1
ATOM 1079 C CA . SER A 1 134 ? -9.638 5.081 15.702 1.00 94.25 134 SER A CA 1
ATOM 1080 C C . SER A 1 134 ? -10.967 4.414 16.081 1.00 94.25 134 SER A C 1
ATOM 1082 O O . SER A 1 134 ? -11.140 3.996 17.227 1.00 94.25 134 SER A O 1
ATOM 1084 N N . LEU A 1 135 ? -11.895 4.297 15.129 1.00 95.62 135 LEU A N 1
ATOM 1085 C CA . LEU A 1 135 ? -13.177 3.624 15.324 1.00 95.62 135 LEU A CA 1
ATOM 1086 C C . LEU A 1 135 ? -12.974 2.144 15.683 1.00 95.62 135 LEU A C 1
ATOM 1088 O O . LEU A 1 135 ? -13.607 1.644 16.609 1.00 95.62 135 LEU A O 1
ATOM 1092 N N . ILE A 1 136 ? -12.067 1.450 14.992 1.00 95.56 136 ILE A N 1
ATOM 1093 C CA . ILE A 1 136 ? -11.779 0.023 15.212 1.00 95.56 136 ILE A CA 1
ATOM 1094 C C . ILE A 1 136 ? -11.046 -0.209 16.538 1.00 95.56 136 ILE A C 1
ATOM 1096 O O . ILE A 1 136 ? -11.361 -1.161 17.262 1.00 95.56 136 ILE A O 1
ATOM 1100 N N . ASP A 1 137 ? -10.088 0.648 16.879 1.00 93.88 137 ASP A N 1
ATOM 1101 C CA . ASP A 1 137 ? -9.206 0.434 18.028 1.00 93.88 137 ASP A CA 1
ATOM 1102 C C . ASP A 1 137 ? -9.776 0.950 19.351 1.00 93.88 137 ASP A C 1
ATOM 1104 O O . ASP A 1 137 ? -9.447 0.401 20.403 1.00 93.88 137 ASP A O 1
ATOM 1108 N N . ARG A 1 138 ? -10.644 1.969 19.319 1.00 95.25 138 ARG A N 1
ATOM 1109 C CA . ARG A 1 138 ? -11.185 2.600 20.532 1.00 95.25 138 ARG A CA 1
ATOM 1110 C C . ARG A 1 138 ? -12.704 2.556 20.600 1.00 95.25 138 ARG A C 1
ATOM 1112 O O . ARG A 1 138 ? -13.253 1.975 21.534 1.00 95.25 138 ARG A O 1
ATOM 1119 N N . ASP A 1 139 ? -13.372 3.148 19.616 1.00 96.25 139 ASP A N 1
ATOM 1120 C CA . ASP A 1 139 ? -14.793 3.479 19.755 1.00 96.25 139 ASP A CA 1
ATOM 1121 C C . ASP A 1 139 ? -15.685 2.214 19.679 1.00 96.25 139 ASP A C 1
ATOM 1123 O O . ASP A 1 139 ? -16.633 2.067 20.452 1.00 96.25 139 ASP A O 1
ATOM 1127 N N . LEU A 1 140 ? -15.352 1.244 18.814 1.00 96.50 140 LEU A N 1
ATOM 1128 C CA . LEU A 1 140 ? -16.052 -0.047 18.736 1.00 96.50 140 LEU A CA 1
ATOM 1129 C C . LEU A 1 140 ? -15.863 -0.903 20.004 1.00 96.50 140 LEU A C 1
ATOM 1131 O O . LEU A 1 140 ? -16.869 -1.379 20.533 1.00 96.50 140 LEU A O 1
ATOM 1135 N N . PRO A 1 141 ? -14.640 -1.108 20.540 1.00 96.81 141 PRO A N 1
ATOM 1136 C CA . PRO A 1 141 ? -14.451 -1.768 21.832 1.00 96.81 141 PRO A CA 1
ATOM 1137 C C . PRO A 1 141 ? -15.247 -1.131 22.973 1.00 96.81 141 PRO A C 1
ATOM 1139 O O . PRO A 1 141 ? -15.871 -1.853 23.752 1.00 96.81 141 PRO A O 1
ATOM 1142 N N . GLU A 1 142 ? -15.264 0.200 23.059 1.00 97.06 142 GLU A N 1
ATOM 1143 C CA . GLU A 1 142 ? -16.024 0.924 24.080 1.00 97.06 142 GLU A CA 1
ATOM 1144 C C . GLU A 1 142 ? -17.531 0.668 23.943 1.00 97.06 142 GLU A C 1
ATOM 1146 O O . GLU A 1 142 ? -18.186 0.293 24.918 1.00 97.06 142 GLU A O 1
ATOM 1151 N N . ALA A 1 143 ? -18.070 0.759 22.724 1.00 96.50 143 ALA A N 1
ATOM 1152 C CA . ALA A 1 143 ? -19.472 0.459 22.448 1.00 96.50 143 ALA A CA 1
ATOM 1153 C C . ALA A 1 143 ? -19.842 -0.998 22.791 1.00 96.50 143 ALA A C 1
ATOM 1155 O O . ALA A 1 143 ? -20.893 -1.251 23.382 1.00 96.50 143 ALA A O 1
ATOM 1156 N N . ILE A 1 144 ? -18.969 -1.964 22.484 1.00 96.69 144 ILE A N 1
ATOM 1157 C CA . ILE A 1 144 ? -19.170 -3.383 22.824 1.00 96.69 144 ILE A CA 1
ATOM 1158 C C . ILE A 1 144 ? -19.243 -3.576 24.346 1.00 96.69 144 ILE A C 1
ATOM 1160 O O . ILE A 1 144 ? -20.104 -4.320 24.828 1.00 96.69 144 ILE A O 1
ATOM 1164 N N . GLN A 1 145 ? -18.369 -2.913 25.111 1.00 96.94 145 GLN A N 1
ATOM 1165 C CA . GLN A 1 145 ? -18.403 -2.983 26.576 1.00 96.94 145 GLN A CA 1
ATOM 1166 C C . GLN A 1 145 ? -19.634 -2.285 27.152 1.00 96.94 145 GLN A C 1
ATOM 1168 O O . GLN A 1 145 ? -20.260 -2.811 28.071 1.00 96.94 145 GLN A O 1
ATOM 1173 N N . LEU A 1 146 ? -20.029 -1.142 26.590 1.00 96.31 146 LEU A N 1
ATOM 1174 C CA . LEU A 1 146 ? -21.236 -0.434 27.000 1.00 96.31 146 LEU A CA 1
ATOM 1175 C C . LEU A 1 146 ? -22.483 -1.314 26.835 1.00 96.31 146 LEU A C 1
ATOM 1177 O O . LEU A 1 146 ? -23.258 -1.454 27.779 1.00 96.31 146 LEU A O 1
ATOM 1181 N N . LEU A 1 147 ? -22.635 -1.969 25.679 1.00 94.75 147 LEU A N 1
ATOM 1182 C CA . LEU A 1 147 ? -23.743 -2.894 25.412 1.00 94.75 147 LEU A CA 1
ATOM 1183 C C . LEU A 1 147 ? -23.759 -4.073 26.389 1.00 94.75 147 LEU A C 1
ATOM 1185 O O . LEU A 1 147 ? -24.819 -4.453 26.883 1.00 94.75 147 LEU A O 1
ATOM 1189 N N . ARG A 1 148 ? -22.584 -4.627 26.713 1.00 94.56 148 ARG A N 1
ATOM 1190 C CA . ARG A 1 148 ? -22.457 -5.688 27.720 1.00 94.56 148 ARG A CA 1
ATOM 1191 C C . ARG A 1 148 ? -22.916 -5.209 29.098 1.00 94.56 148 ARG A C 1
ATOM 1193 O O . ARG A 1 148 ? -23.681 -5.905 29.757 1.00 94.56 148 ARG A O 1
ATOM 1200 N N . ASN A 1 149 ? -22.471 -4.030 29.527 1.00 94.12 149 ASN A N 1
ATOM 1201 C CA . ASN A 1 149 ? -22.832 -3.471 30.829 1.00 94.12 149 ASN A CA 1
ATOM 1202 C C . ASN A 1 149 ? -24.334 -3.168 30.917 1.00 94.12 149 ASN A C 1
ATOM 1204 O O . ASN A 1 149 ? -24.947 -3.420 31.951 1.00 94.12 149 ASN A O 1
ATOM 1208 N N . MET A 1 150 ? -24.935 -2.677 29.829 1.00 91.25 150 MET A N 1
ATOM 1209 C CA . MET A 1 150 ? -26.383 -2.472 29.733 1.00 91.25 150 MET A CA 1
ATOM 1210 C C . MET A 1 150 ? -27.153 -3.789 29.865 1.00 91.25 150 MET A C 1
ATOM 1212 O O . MET A 1 150 ? -28.101 -3.851 30.643 1.00 91.25 150 MET A O 1
ATOM 1216 N N . ALA A 1 151 ? -26.729 -4.844 29.160 1.00 91.06 151 ALA A N 1
ATOM 1217 C CA . ALA A 1 151 ? -27.352 -6.163 29.267 1.00 91.06 151 ALA A CA 1
ATOM 1218 C C . ALA A 1 151 ? -27.288 -6.702 30.709 1.00 91.06 151 ALA A C 1
ATOM 1220 O O . ALA A 1 151 ? -28.319 -7.052 31.276 1.00 91.06 151 ALA A O 1
ATOM 1221 N N . LEU A 1 152 ? -26.111 -6.648 31.345 1.00 91.00 152 LEU A N 1
ATOM 1222 C CA . LEU A 1 152 ? -25.924 -7.088 32.735 1.00 91.00 152 LEU A CA 1
ATOM 1223 C C . LEU A 1 152 ? -26.768 -6.285 33.734 1.00 91.00 152 LEU A C 1
ATOM 1225 O O . LEU A 1 152 ? -27.313 -6.849 34.680 1.00 91.00 152 LEU A O 1
ATOM 1229 N N . ALA A 1 153 ? -26.895 -4.970 33.539 1.00 89.69 153 ALA A N 1
ATOM 1230 C CA . ALA A 1 153 ? -27.714 -4.127 34.407 1.00 89.69 153 ALA A CA 1
ATOM 1231 C C . ALA A 1 153 ? -29.208 -4.476 34.303 1.00 89.69 153 ALA A C 1
ATOM 1233 O O . ALA A 1 153 ? -29.907 -4.487 35.317 1.00 89.69 153 ALA A O 1
ATOM 1234 N N . LEU A 1 154 ? -29.693 -4.787 33.097 1.00 88.44 154 LEU A N 1
ATOM 1235 C CA . LEU A 1 154 ? -31.075 -5.216 32.875 1.00 88.44 154 LEU A CA 1
ATOM 1236 C C . LEU A 1 154 ? -31.335 -6.613 33.452 1.00 88.44 154 LEU A C 1
ATOM 1238 O O . LEU A 1 154 ? -32.362 -6.821 34.095 1.00 88.44 154 LEU A O 1
ATOM 1242 N N . GLU A 1 155 ? -30.392 -7.543 33.296 1.00 87.69 155 GLU A N 1
ATOM 1243 C CA . GLU A 1 155 ? -30.458 -8.868 33.923 1.00 87.69 155 GLU A CA 1
ATOM 1244 C C . GLU A 1 155 ? -30.492 -8.763 35.454 1.00 87.69 155 GLU A C 1
ATOM 1246 O O . GLU A 1 155 ? -31.338 -9.384 36.096 1.00 87.69 155 GLU A O 1
ATOM 1251 N N . ALA A 1 156 ? -29.642 -7.922 36.051 1.00 86.62 156 ALA A N 1
ATOM 1252 C CA . ALA A 1 156 ? -29.625 -7.682 37.493 1.00 86.62 156 ALA A CA 1
ATOM 1253 C C . ALA A 1 156 ? -30.916 -7.011 38.000 1.00 86.62 156 ALA A C 1
ATOM 1255 O O . ALA A 1 156 ? -31.405 -7.344 39.084 1.00 86.62 156 ALA A O 1
ATOM 1256 N N . TYR A 1 157 ? -31.490 -6.091 37.218 1.00 84.81 157 TYR A N 1
ATOM 1257 C CA . TYR A 1 157 ? -32.778 -5.468 37.528 1.00 84.81 157 TYR A CA 1
ATOM 1258 C C . TYR A 1 157 ? -33.912 -6.499 37.560 1.00 84.81 157 TYR A C 1
ATOM 1260 O O . TYR A 1 157 ? -34.721 -6.475 38.483 1.00 84.81 157 TYR A O 1
ATOM 1268 N N . LEU A 1 158 ? -33.941 -7.431 36.600 1.00 83.31 158 LEU A N 1
ATOM 1269 C CA . LEU A 1 158 ? -34.925 -8.517 36.576 1.00 83.31 158 LEU A CA 1
ATOM 1270 C C . LEU A 1 158 ? -34.685 -9.570 37.666 1.00 83.31 158 LEU A C 1
ATOM 1272 O O . LEU A 1 158 ? -35.642 -10.124 38.201 1.00 83.31 158 LEU A O 1
ATOM 1276 N N . ALA A 1 159 ? -33.425 -9.856 37.996 1.00 83.44 159 ALA A N 1
ATOM 1277 C CA . ALA A 1 159 ? -33.066 -10.834 39.019 1.00 83.44 159 ALA A CA 1
ATOM 1278 C C . ALA A 1 159 ? -33.336 -10.333 40.445 1.00 83.44 159 ALA A C 1
ATOM 1280 O O . ALA A 1 159 ? -33.487 -11.143 41.358 1.00 83.44 159 ALA A O 1
ATOM 1281 N N . THR A 1 160 ? -33.395 -9.013 40.650 1.00 80.81 160 THR A N 1
ATOM 1282 C CA . THR A 1 160 ? -33.750 -8.421 41.941 1.00 80.81 160 THR A CA 1
ATOM 1283 C C . THR A 1 160 ? -35.244 -8.641 42.187 1.00 80.81 160 THR A C 1
ATOM 1285 O O . THR A 1 160 ? -36.058 -8.022 41.499 1.00 80.81 160 THR A O 1
ATOM 1288 N N . PRO A 1 161 ? -35.651 -9.472 43.168 1.00 62.16 161 PRO A N 1
ATOM 1289 C CA . PRO A 1 161 ? -37.058 -9.628 43.494 1.00 62.16 161 PRO A CA 1
ATOM 1290 C C . PRO A 1 161 ? -37.572 -8.273 43.971 1.00 62.16 161 PRO A C 1
ATOM 1292 O O . PRO A 1 161 ? -37.139 -7.753 45.004 1.00 62.16 161 PRO A O 1
ATOM 1295 N N . ASN A 1 162 ? -38.492 -7.673 43.225 1.00 62.06 162 ASN A N 1
ATOM 1296 C CA . ASN A 1 162 ? -39.244 -6.548 43.738 1.00 62.06 162 ASN A CA 1
ATOM 1297 C C . ASN A 1 162 ? -40.167 -7.094 44.830 1.00 62.06 162 ASN A C 1
ATOM 1299 O O . ASN A 1 162 ? -41.216 -7.652 44.536 1.00 62.06 162 ASN A O 1
ATOM 1303 N N . VAL A 1 163 ? -39.780 -6.961 46.103 1.00 59.44 163 VAL A N 1
ATOM 1304 C CA . VAL A 1 163 ? -40.703 -7.294 47.195 1.00 59.44 163 VAL A CA 1
ATOM 1305 C C . VAL A 1 163 ? -41.927 -6.415 46.998 1.00 59.44 163 VAL A C 1
ATOM 1307 O O . VAL A 1 163 ? -41.852 -5.189 47.128 1.00 59.44 163 VAL A O 1
ATOM 1310 N N . THR A 1 164 ? -43.030 -7.040 46.602 1.00 68.12 164 THR A N 1
ATOM 1311 C CA . THR A 1 164 ? -44.246 -6.315 46.269 1.00 68.12 164 THR A CA 1
ATOM 1312 C C . THR A 1 164 ? -44.727 -5.593 47.522 1.00 68.12 164 THR A C 1
ATOM 1314 O O . THR A 1 164 ? -44.579 -6.096 48.635 1.00 68.12 164 THR A O 1
ATOM 1317 N N . LEU A 1 165 ? -45.311 -4.399 47.375 1.00 56.78 165 LEU A N 1
ATOM 1318 C CA . LEU A 1 165 ? -45.846 -3.651 48.522 1.00 56.78 165 LEU A CA 1
ATOM 1319 C C . LEU A 1 165 ? -46.824 -4.517 49.345 1.00 56.78 165 LEU A C 1
ATOM 1321 O O . LEU A 1 165 ? -46.891 -4.373 50.561 1.00 56.78 165 LEU A O 1
ATOM 1325 N N . GLY A 1 166 ? -47.523 -5.453 48.688 1.00 62.53 166 GLY A N 1
ATOM 1326 C CA . GLY A 1 166 ? -48.354 -6.481 49.318 1.00 62.53 166 GLY A CA 1
ATOM 1327 C C . GLY A 1 166 ? -47.564 -7.435 50.215 1.00 62.53 166 GLY A C 1
ATOM 1328 O O . GLY A 1 166 ? -47.887 -7.551 51.388 1.00 62.53 166 GLY A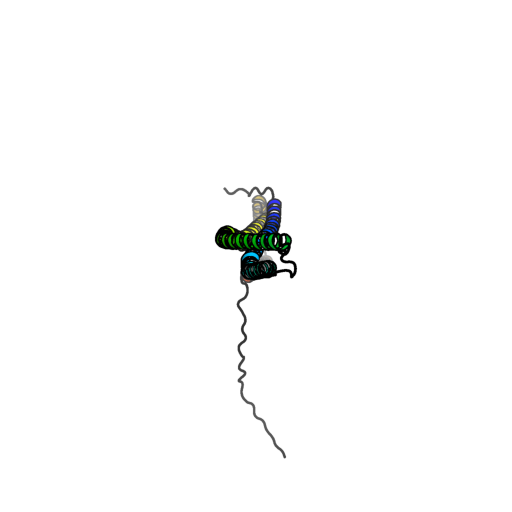 O 1
ATOM 1329 N N . GLU A 1 167 ? -46.474 -8.033 49.733 1.00 66.69 167 GLU A N 1
ATOM 1330 C CA . GLU A 1 167 ? -45.608 -8.898 50.553 1.00 66.69 167 GLU A CA 1
ATOM 1331 C C . GLU A 1 167 ? -44.851 -8.133 51.648 1.00 66.69 167 GLU A C 1
ATOM 1333 O O . GLU A 1 167 ? -44.570 -8.689 52.711 1.00 66.69 167 GLU A O 1
ATOM 1338 N N . GLN A 1 168 ? -44.518 -6.857 51.419 1.00 66.56 168 GLN A N 1
ATOM 1339 C CA . GLN A 1 168 ? -43.966 -5.984 52.460 1.00 66.56 168 GLN A CA 1
ATOM 1340 C C . GLN A 1 168 ? -45.007 -5.705 53.549 1.00 66.56 168 GLN A C 1
ATOM 1342 O O . GLN A 1 168 ? -44.690 -5.773 54.736 1.00 66.56 168 GLN A O 1
ATOM 1347 N N . LEU A 1 169 ? -46.257 -5.442 53.158 1.00 65.50 169 LEU A N 1
ATOM 1348 C CA . LEU A 1 169 ? -47.376 -5.252 54.077 1.00 65.50 169 LEU A CA 1
ATOM 1349 C C . LEU A 1 169 ? -47.749 -6.541 54.806 1.00 65.50 169 LEU A C 1
ATOM 1351 O O . LEU A 1 169 ? -48.067 -6.471 55.987 1.00 65.50 169 LEU A O 1
ATOM 1355 N N . ASP A 1 170 ? -47.675 -7.699 54.160 1.00 73.00 170 ASP A N 1
ATOM 1356 C CA . ASP A 1 170 ? -47.968 -8.990 54.782 1.00 73.00 170 ASP A CA 1
ATOM 1357 C C . ASP A 1 170 ? -46.840 -9.435 55.723 1.00 73.00 170 ASP A C 1
ATOM 1359 O O . ASP A 1 170 ? -47.129 -9.924 56.816 1.00 73.00 170 ASP A O 1
ATOM 1363 N N . ARG A 1 171 ? -45.566 -9.150 55.403 1.00 70.25 171 ARG A N 1
ATOM 1364 C CA . ARG A 1 171 ? -44.458 -9.264 56.373 1.00 70.25 171 ARG A CA 1
ATOM 1365 C C . ARG A 1 171 ? -44.637 -8.314 57.552 1.00 70.25 171 ARG A C 1
ATOM 1367 O O . ARG A 1 171 ? -44.476 -8.730 58.696 1.00 70.25 171 ARG A O 1
ATOM 1374 N N . ALA A 1 172 ? -44.994 -7.054 57.302 1.00 70.31 172 ALA A N 1
ATOM 1375 C CA . ALA A 1 172 ? -45.221 -6.075 58.362 1.00 70.31 172 ALA A CA 1
ATOM 1376 C C . ALA A 1 172 ? -46.425 -6.459 59.240 1.00 70.31 172 ALA A C 1
ATOM 1378 O O . ALA A 1 172 ? -46.343 -6.391 60.464 1.00 70.31 172 ALA A O 1
ATOM 1379 N N . ARG A 1 173 ? -47.525 -6.936 58.645 1.00 71.25 173 ARG A N 1
ATOM 1380 C CA . ARG A 1 173 ? -48.701 -7.458 59.357 1.00 71.25 173 ARG A CA 1
ATOM 1381 C C . ARG A 1 173 ? -48.379 -8.729 60.133 1.00 71.25 173 ARG A C 1
ATOM 1383 O O . ARG A 1 173 ? -48.833 -8.851 61.265 1.00 71.25 173 ARG A O 1
ATOM 1390 N N . GLY A 1 174 ? -47.580 -9.634 59.571 1.00 73.12 174 GLY A N 1
ATOM 1391 C CA . GLY A 1 174 ? -47.076 -10.826 60.252 1.00 73.12 174 GLY A CA 1
ATOM 1392 C C . GLY A 1 174 ? -46.214 -10.477 61.466 1.00 73.12 174 GLY A C 1
ATOM 1393 O O . GLY A 1 174 ? -46.429 -11.032 62.541 1.00 73.12 174 GLY A O 1
ATOM 1394 N N . ASN A 1 175 ? -45.329 -9.485 61.341 1.00 70.62 175 ASN A N 1
ATOM 1395 C CA . ASN A 1 175 ? -44.522 -8.967 62.450 1.00 70.62 175 ASN A CA 1
ATOM 1396 C C . ASN A 1 175 ? -45.378 -8.290 63.527 1.00 70.62 175 ASN A C 1
ATOM 1398 O O . ASN A 1 175 ? -45.180 -8.543 64.711 1.00 70.62 175 ASN A O 1
ATOM 1402 N N . VAL A 1 176 ? -46.380 -7.494 63.144 1.00 63.94 176 VAL A N 1
ATOM 1403 C CA . VAL A 1 176 ? -47.317 -6.869 64.093 1.00 63.94 176 VAL A CA 1
ATOM 1404 C C . VAL A 1 176 ? -48.214 -7.915 64.771 1.00 63.94 176 VAL A C 1
ATOM 1406 O O . VAL A 1 176 ? -48.507 -7.798 65.957 1.00 63.94 176 VAL A O 1
ATOM 1409 N N . ALA A 1 177 ? -48.635 -8.963 64.061 1.00 63.28 177 ALA A N 1
ATOM 1410 C CA . ALA A 1 177 ? -49.398 -10.075 64.628 1.00 63.28 177 ALA A CA 1
ATOM 1411 C C . ALA A 1 177 ? -48.539 -10.966 65.545 1.00 63.28 177 ALA A C 1
ATOM 1413 O O . ALA A 1 177 ? -49.045 -11.464 66.547 1.00 63.28 177 ALA A O 1
ATOM 1414 N N . SER A 1 178 ? -47.251 -11.134 65.234 1.00 59.06 178 SER A N 1
ATOM 1415 C CA . SER A 1 178 ? -46.252 -11.776 66.098 1.00 59.06 178 SER A CA 1
ATOM 1416 C C . SER A 1 178 ? -46.025 -10.960 67.380 1.00 59.06 178 SER A C 1
ATOM 1418 O O . SER A 1 178 ? -46.155 -11.493 68.478 1.00 59.06 178 SER A O 1
ATOM 1420 N N . MET A 1 179 ? -45.858 -9.637 67.255 1.00 54.16 179 MET A N 1
ATOM 1421 C CA . MET A 1 179 ? -45.770 -8.696 68.384 1.00 54.16 179 MET A CA 1
ATOM 1422 C C . MET A 1 179 ? -47.042 -8.644 69.242 1.00 54.16 179 MET A C 1
ATOM 1424 O O . MET A 1 179 ? -46.965 -8.431 70.445 1.00 54.16 179 MET A O 1
ATOM 1428 N N . ARG A 1 180 ? -48.230 -8.847 68.658 1.00 54.59 180 ARG A N 1
ATOM 1429 C CA . ARG A 1 180 ? -49.482 -8.951 69.429 1.00 54.59 180 ARG A CA 1
ATOM 1430 C C . ARG A 1 180 ? -49.627 -10.292 70.147 1.00 54.59 180 ARG A C 1
ATOM 1432 O O . ARG A 1 180 ? -50.262 -10.336 71.193 1.00 54.59 180 ARG A O 1
ATOM 1439 N N . ARG A 1 181 ? -49.035 -11.366 69.614 1.00 50.56 181 ARG A N 1
ATOM 1440 C CA . ARG A 1 181 ? -49.010 -12.688 70.262 1.00 50.56 181 ARG A CA 1
ATOM 1441 C C . ARG A 1 181 ? -48.048 -12.748 71.449 1.00 50.56 181 ARG A C 1
ATOM 1443 O O . ARG A 1 181 ? -48.223 -13.596 72.307 1.00 50.56 181 ARG A O 1
ATOM 1450 N N . SER A 1 182 ? -47.089 -11.828 71.526 1.00 45.28 182 SER A N 1
ATOM 1451 C CA . SER A 1 182 ? -46.165 -11.700 72.658 1.00 45.28 182 SER A CA 1
ATOM 1452 C C . SER A 1 182 ? -46.696 -10.822 73.805 1.00 45.28 182 SER A C 1
ATOM 1454 O O . SER A 1 182 ? -45.920 -10.398 74.658 1.00 45.28 182 SER A O 1
ATOM 1456 N N . GLY A 1 183 ? -47.986 -10.461 73.778 1.00 44.91 183 GLY A N 1
ATOM 1457 C CA . GLY A 1 183 ? -48.621 -9.552 74.738 1.00 44.91 183 GLY A CA 1
ATOM 1458 C C . GLY A 1 183 ? -49.173 -10.211 76.007 1.00 44.91 183 GLY A C 1
ATOM 1459 O O . GLY A 1 183 ? -49.676 -9.501 76.874 1.00 44.91 183 GLY A O 1
ATOM 1460 N N . GLU A 1 184 ? -49.091 -11.535 76.144 1.00 48.25 184 GLU A N 1
ATOM 1461 C CA . GLU A 1 184 ? -49.379 -12.231 77.402 1.00 48.25 184 GLU A CA 1
ATOM 1462 C C . GLU A 1 184 ? -48.068 -12.366 78.188 1.00 48.25 184 GLU A C 1
ATOM 1464 O O . GLU A 1 184 ? -47.095 -12.890 77.658 1.00 48.25 184 GLU A O 1
ATOM 1469 N N . LEU A 1 185 ? -48.040 -11.795 79.401 1.00 48.16 185 LEU A N 1
ATOM 1470 C CA . LEU A 1 185 ? -46.913 -11.695 80.349 1.00 48.16 185 LEU A CA 1
ATOM 1471 C C . LEU A 1 185 ? -45.739 -12.648 80.053 1.00 48.16 185 LEU A C 1
ATOM 1473 O O . LEU A 1 185 ? -45.758 -13.811 80.454 1.00 48.16 185 LEU A O 1
ATOM 1477 N N . ARG A 1 186 ? -44.709 -12.113 79.387 1.00 50.22 186 ARG A N 1
ATOM 1478 C CA . ARG A 1 186 ? -43.470 -12.830 79.072 1.00 50.22 186 ARG A CA 1
ATOM 1479 C C . ARG A 1 186 ? -42.756 -13.236 80.349 1.00 50.22 186 ARG A C 1
ATOM 1481 O O . ARG A 1 186 ? -42.548 -12.424 81.251 1.00 50.22 186 ARG A O 1
ATOM 1488 N N . THR A 1 187 ? -42.370 -14.498 80.427 1.00 62.12 187 THR A N 1
ATOM 1489 C CA . THR A 1 187 ? -41.531 -14.975 81.528 1.00 62.12 187 THR A CA 1
ATOM 1490 C C . THR A 1 187 ? -40.082 -14.534 81.299 1.00 62.12 187 THR A C 1
ATOM 1492 O O . THR A 1 187 ? -39.637 -14.428 80.160 1.00 62.12 187 THR A O 1
ATOM 1495 N N . ALA A 1 188 ? -39.303 -14.304 82.362 1.00 58.94 188 ALA A N 1
ATOM 1496 C CA . ALA A 1 188 ? -37.903 -13.853 82.260 1.00 58.94 188 ALA A CA 1
ATOM 1497 C C . ALA A 1 188 ? -37.003 -14.774 81.398 1.00 58.94 188 ALA A C 1
ATOM 1499 O O . ALA A 1 188 ? -35.953 -14.355 80.914 1.00 58.94 188 ALA A O 1
ATOM 1500 N N . ALA A 1 189 ? -37.416 -16.028 81.184 1.00 59.12 189 ALA A N 1
ATOM 1501 C CA . ALA A 1 189 ? -36.753 -16.965 80.282 1.00 59.12 189 ALA A CA 1
ATOM 1502 C C . ALA A 1 189 ? -36.939 -16.605 78.794 1.00 59.12 189 ALA A C 1
ATOM 1504 O O . ALA A 1 189 ? -36.033 -16.834 77.996 1.00 59.12 189 ALA A O 1
ATOM 1505 N N . GLU A 1 190 ? -38.076 -16.018 78.421 1.00 55.50 190 GLU A N 1
ATOM 1506 C CA . GLU A 1 190 ? -38.392 -15.616 77.044 1.00 55.50 190 GLU A CA 1
ATOM 1507 C C . GLU A 1 190 ? -37.685 -14.305 76.671 1.00 55.50 190 GLU A C 1
ATOM 1509 O O . GLU A 1 190 ? -37.206 -14.162 75.552 1.00 55.50 190 GLU A O 1
ATOM 1514 N N . GLU A 1 191 ? -37.508 -13.383 77.624 1.00 57.44 191 GLU A N 1
ATOM 1515 C CA . GLU A 1 191 ? -36.731 -12.151 77.411 1.00 57.44 191 GLU A CA 1
ATOM 1516 C C . GLU A 1 191 ? -35.243 -12.439 77.152 1.00 57.44 191 GLU A C 1
ATOM 1518 O O . GLU A 1 191 ? -34.624 -11.813 76.292 1.00 57.44 191 GLU A O 1
ATOM 1523 N N . LEU A 1 192 ? -34.669 -13.432 77.840 1.00 65.62 192 LEU A N 1
ATOM 1524 C CA . LEU A 1 192 ? -33.300 -13.893 77.583 1.00 65.62 192 LEU A CA 1
ATOM 1525 C C . LEU A 1 192 ? -33.162 -14.578 76.214 1.00 65.62 192 LEU A C 1
ATOM 1527 O O . LEU A 1 192 ? -32.129 -14.432 75.561 1.00 65.62 192 LEU A O 1
ATOM 1531 N N . GLN A 1 193 ? -34.192 -15.298 75.762 1.00 66.25 193 GLN A N 1
ATOM 1532 C CA . GLN A 1 193 ? -34.209 -15.918 74.433 1.00 66.25 193 GLN A CA 1
ATOM 1533 C C . GLN A 1 193 ? -34.347 -14.882 73.313 1.00 66.25 193 GLN A C 1
ATOM 1535 O O . GLN A 1 193 ? -33.680 -15.015 72.290 1.00 66.25 193 GLN A O 1
ATOM 1540 N N . ASP A 1 194 ? -35.133 -13.825 73.516 1.00 60.91 194 ASP A N 1
ATOM 1541 C CA . ASP A 1 194 ? -35.279 -12.730 72.553 1.00 60.91 194 ASP A CA 1
ATOM 1542 C C . ASP A 1 194 ? -33.995 -11.887 72.446 1.00 60.91 194 ASP A C 1
ATOM 1544 O O . ASP A 1 194 ? -33.612 -11.489 71.345 1.00 60.91 194 ASP A O 1
ATOM 1548 N N . LEU A 1 195 ? -33.280 -11.664 73.557 1.00 70.62 195 LEU A N 1
ATOM 1549 C CA . LEU A 1 195 ? -31.956 -11.029 73.538 1.00 70.62 195 LEU A CA 1
ATOM 1550 C C . LEU A 1 195 ? -30.929 -11.893 72.797 1.00 70.62 195 LEU A C 1
ATOM 1552 O O . LEU A 1 195 ? -30.205 -11.378 71.947 1.00 70.62 195 LEU A O 1
ATOM 1556 N N . ALA A 1 196 ? -30.922 -13.206 73.039 1.00 71.62 196 ALA A N 1
ATOM 1557 C CA . ALA A 1 196 ? -30.064 -14.132 72.305 1.00 71.62 196 ALA A CA 1
ATOM 1558 C C . ALA A 1 196 ? -30.413 -14.175 70.804 1.00 71.62 196 ALA A C 1
ATOM 1560 O O . ALA A 1 196 ? -29.523 -14.168 69.956 1.00 71.62 196 ALA A O 1
ATOM 1561 N N . ALA A 1 197 ? -31.701 -14.156 70.449 1.00 69.62 197 ALA A N 1
ATOM 1562 C CA . ALA A 1 197 ? -32.148 -14.108 69.057 1.00 69.62 197 ALA A CA 1
ATOM 1563 C C . ALA A 1 197 ? -31.787 -12.775 68.375 1.00 69.62 197 ALA A C 1
ATOM 1565 O O . ALA A 1 197 ? -31.402 -12.766 67.204 1.00 69.62 197 ALA A O 1
ATOM 1566 N N . ALA A 1 198 ? -31.856 -11.654 69.101 1.00 70.25 198 ALA A N 1
ATOM 1567 C CA . ALA A 1 198 ? -31.421 -10.348 68.616 1.00 70.25 198 ALA A CA 1
ATOM 1568 C C . ALA A 1 198 ? -29.901 -10.292 68.398 1.00 70.25 198 ALA A C 1
ATOM 1570 O O . ALA A 1 198 ? -29.452 -9.715 67.409 1.00 70.25 198 ALA A O 1
ATOM 1571 N N . GLU A 1 199 ? -29.106 -10.922 69.266 1.00 73.62 199 GLU A N 1
ATOM 1572 C CA . GLU A 1 199 ? -27.656 -11.046 69.082 1.00 73.62 199 GLU A CA 1
ATOM 1573 C C . GLU A 1 199 ? -27.298 -11.892 67.854 1.00 73.62 199 GLU A C 1
ATOM 1575 O O . GLU A 1 199 ? -26.402 -11.516 67.096 1.00 73.62 199 GLU A O 1
ATOM 1580 N N . VAL A 1 200 ? -28.028 -12.983 67.604 1.00 73.56 200 VAL A N 1
ATOM 1581 C CA . VAL A 1 200 ? -27.849 -13.811 66.399 1.00 73.56 200 VAL A CA 1
ATOM 1582 C C . VAL A 1 200 ? -28.203 -13.025 65.134 1.00 73.56 200 VAL A C 1
ATOM 1584 O O . VAL A 1 200 ? -27.421 -13.011 64.188 1.00 73.56 200 VAL A O 1
ATOM 1587 N N . LEU A 1 201 ? -29.320 -12.293 65.131 1.00 64.62 201 LEU A N 1
ATOM 1588 C CA . LEU A 1 201 ? -29.698 -11.421 64.012 1.00 64.62 201 LEU A CA 1
ATOM 1589 C C . LEU A 1 201 ? -28.664 -10.316 63.756 1.00 64.62 201 LEU A C 1
ATOM 1591 O O . LEU A 1 201 ? -28.322 -10.048 62.606 1.00 64.62 201 LEU A O 1
ATOM 1595 N N . GLN A 1 202 ? -28.121 -9.705 64.813 1.00 72.31 202 GLN A N 1
ATOM 1596 C CA . GLN A 1 202 ? -27.039 -8.727 64.685 1.00 72.31 202 GLN A CA 1
ATOM 1597 C C . GLN A 1 202 ? -25.742 -9.360 64.168 1.00 72.31 202 GLN A C 1
ATOM 1599 O O . GLN A 1 202 ? -24.991 -8.706 63.442 1.00 72.31 202 GLN A O 1
ATOM 1604 N N . ALA A 1 203 ? -25.453 -10.613 64.524 1.00 74.38 203 ALA A N 1
ATOM 1605 C CA . ALA A 1 203 ? -24.310 -11.345 63.992 1.00 74.38 203 ALA A CA 1
ATOM 1606 C C . ALA A 1 203 ? -24.486 -11.640 62.494 1.00 74.38 203 ALA A C 1
ATOM 1608 O O . ALA A 1 203 ? -23.571 -11.370 61.715 1.00 74.38 203 ALA A O 1
ATOM 1609 N N . ASP A 1 204 ? -25.670 -12.084 62.074 1.00 73.44 204 ASP A N 1
ATOM 1610 C CA . ASP A 1 204 ? -25.988 -12.330 60.665 1.00 73.44 204 ASP A CA 1
ATOM 1611 C C . ASP A 1 204 ? -25.937 -11.038 59.836 1.00 73.44 204 ASP A C 1
ATOM 1613 O O . ASP A 1 204 ? -25.354 -11.013 58.750 1.00 73.44 204 ASP A O 1
ATOM 1617 N N . GLU A 1 205 ? -26.451 -9.923 60.361 1.00 74.38 205 GLU A N 1
ATOM 1618 C CA . GLU A 1 205 ? -26.373 -8.618 59.694 1.00 74.38 205 GLU A CA 1
ATOM 1619 C C . GLU A 1 205 ? -24.915 -8.139 59.546 1.00 74.38 205 GLU A C 1
ATOM 1621 O O . GLU A 1 205 ? -24.527 -7.605 58.499 1.00 74.38 205 GLU A O 1
ATOM 1626 N N . ARG A 1 206 ? -24.054 -8.402 60.540 1.00 80.31 206 ARG A N 1
ATOM 1627 C CA . ARG A 1 206 ? -22.602 -8.147 60.454 1.00 80.31 206 ARG A CA 1
ATOM 1628 C C . ARG A 1 206 ? -21.917 -9.015 59.397 1.00 80.31 206 ARG A C 1
ATOM 1630 O O . ARG A 1 206 ? -21.034 -8.533 58.691 1.00 80.31 206 ARG A O 1
ATOM 1637 N N . VAL A 1 207 ? -22.327 -10.273 59.248 1.00 81.88 207 VAL A N 1
ATOM 1638 C CA . VAL A 1 207 ? -21.803 -11.164 58.201 1.00 81.88 207 VAL A CA 1
ATOM 1639 C C . VAL A 1 207 ? -22.233 -10.684 56.811 1.00 81.88 207 VAL A C 1
ATOM 1641 O O . VAL A 1 207 ? -21.401 -10.601 55.907 1.00 81.88 207 VAL A O 1
ATOM 1644 N N . LEU A 1 208 ? -23.499 -10.296 56.638 1.00 71.56 208 LEU A N 1
ATOM 1645 C CA . LEU A 1 208 ? -24.021 -9.788 55.365 1.00 71.56 208 LEU A CA 1
ATOM 1646 C C . LEU A 1 208 ? -23.370 -8.460 54.956 1.00 71.56 208 LEU A C 1
ATOM 1648 O O . LEU A 1 208 ? -23.016 -8.271 53.791 1.00 71.56 208 LEU A O 1
ATOM 1652 N N . THR A 1 209 ? -23.164 -7.552 55.910 1.00 75.81 209 THR A N 1
ATOM 1653 C CA . THR A 1 209 ? -22.453 -6.285 55.673 1.00 75.81 209 THR A CA 1
ATOM 1654 C C . THR A 1 209 ? -20.980 -6.511 55.335 1.00 75.81 209 THR A C 1
ATOM 1656 O O . THR A 1 209 ? -20.492 -5.933 54.363 1.00 75.81 209 THR A O 1
ATOM 1659 N N . ALA A 1 210 ? -20.292 -7.422 56.031 1.00 84.62 210 ALA A N 1
ATOM 1660 C CA . ALA A 1 210 ? -18.922 -7.805 55.694 1.00 84.62 210 ALA A CA 1
ATOM 1661 C C . ALA A 1 210 ? -18.812 -8.437 54.292 1.00 84.62 210 ALA A C 1
ATOM 1663 O O . ALA A 1 210 ? -17.881 -8.124 53.547 1.00 84.62 210 ALA A O 1
ATOM 1664 N N . ALA A 1 211 ? -19.774 -9.282 53.906 1.00 76.75 211 ALA A N 1
ATOM 1665 C CA . ALA A 1 211 ? -19.836 -9.891 52.578 1.00 76.75 211 ALA A CA 1
ATOM 1666 C C . ALA A 1 211 ? -20.085 -8.848 51.475 1.00 76.75 211 ALA A C 1
ATOM 1668 O O . ALA A 1 211 ? -19.401 -8.858 50.449 1.00 76.75 211 ALA A O 1
ATOM 1669 N N . ARG A 1 212 ? -21.000 -7.895 51.705 1.00 79.31 212 ARG A N 1
ATOM 1670 C CA . ARG A 1 212 ? -21.246 -6.760 50.800 1.00 79.31 212 ARG A CA 1
ATOM 1671 C C . ARG A 1 212 ? -19.983 -5.924 50.598 1.00 79.31 212 ARG A C 1
ATOM 1673 O O . ARG A 1 212 ? -19.611 -5.624 49.466 1.00 79.31 212 ARG A O 1
ATOM 1680 N N . ASP A 1 213 ? -19.302 -5.574 51.683 1.00 79.38 213 ASP A N 1
ATOM 1681 C CA . ASP A 1 213 ? -18.106 -4.733 51.632 1.00 79.38 213 ASP A CA 1
ATOM 1682 C C . ASP A 1 213 ? -16.896 -5.488 51.038 1.00 79.38 213 ASP A C 1
ATOM 1684 O O . ASP A 1 213 ? -15.996 -4.879 50.452 1.00 79.38 213 ASP A O 1
ATOM 1688 N N . ALA A 1 214 ? -16.859 -6.821 51.136 1.00 80.19 214 ALA A N 1
ATOM 1689 C CA . ALA A 1 214 ? -15.904 -7.663 50.414 1.00 80.19 214 ALA A CA 1
ATOM 1690 C C . ALA A 1 214 ? -16.194 -7.705 48.902 1.00 80.19 214 ALA A C 1
ATOM 1692 O O . ALA A 1 214 ? -15.268 -7.545 48.108 1.00 80.19 214 ALA A O 1
ATOM 1693 N N . ALA A 1 215 ? -17.461 -7.832 48.496 1.00 71.75 215 ALA A N 1
ATOM 1694 C CA . ALA A 1 215 ? -17.861 -7.796 47.089 1.00 71.75 215 ALA A CA 1
ATOM 1695 C C . ALA A 1 215 ? -17.552 -6.435 46.437 1.00 71.75 215 ALA A C 1
ATOM 1697 O O . ALA A 1 215 ? -16.980 -6.382 45.349 1.00 71.75 215 ALA A O 1
ATOM 1698 N N . LEU A 1 216 ? -17.827 -5.327 47.137 1.00 70.88 216 LEU A N 1
ATOM 1699 C CA . LEU A 1 216 ? -17.470 -3.979 46.676 1.00 70.88 216 LEU A CA 1
ATOM 1700 C C . LEU A 1 216 ? -15.951 -3.797 46.522 1.00 70.88 216 LEU A C 1
ATOM 1702 O O . LEU A 1 216 ? -15.501 -3.119 45.597 1.00 70.88 216 LEU A O 1
ATOM 1706 N N . ARG A 1 217 ? -15.146 -4.417 47.397 1.00 74.38 217 ARG A N 1
ATOM 1707 C CA . ARG A 1 217 ? -13.682 -4.431 47.262 1.00 74.38 217 ARG A CA 1
ATOM 1708 C C . ARG A 1 217 ? -13.222 -5.261 46.067 1.00 74.38 217 ARG A C 1
ATOM 1710 O O . ARG A 1 217 ? -12.377 -4.769 45.332 1.00 74.38 217 ARG A O 1
ATOM 1717 N N . ALA A 1 218 ? -13.797 -6.443 45.842 1.00 72.56 218 ALA A N 1
ATOM 1718 C CA . ALA A 1 218 ? -13.456 -7.304 44.708 1.00 72.56 218 ALA A CA 1
ATOM 1719 C C . ALA A 1 218 ? -13.698 -6.603 43.359 1.00 72.56 218 ALA A C 1
ATOM 1721 O O . ALA A 1 218 ? -12.803 -6.568 42.516 1.00 72.56 218 ALA A O 1
ATOM 1722 N N . VAL A 1 219 ? -14.847 -5.934 43.213 1.00 67.06 219 VAL A N 1
ATOM 1723 C CA . VAL A 1 219 ? -15.173 -5.118 42.028 1.00 67.06 219 VAL A CA 1
ATOM 1724 C C . VAL A 1 219 ? -14.170 -3.973 41.841 1.00 67.06 219 VAL A C 1
ATOM 1726 O O . VAL A 1 219 ? -13.757 -3.672 40.723 1.00 67.06 219 VAL A O 1
ATOM 1729 N N . LYS A 1 220 ? -13.723 -3.343 42.935 1.00 69.56 220 LYS A N 1
ATOM 1730 C CA . LYS A 1 220 ? -12.750 -2.241 42.889 1.00 69.56 220 LYS A CA 1
ATOM 1731 C C . LYS A 1 220 ? -11.327 -2.714 42.569 1.00 69.56 220 LYS A C 1
ATOM 1733 O O . LYS A 1 220 ? -10.587 -1.980 41.920 1.00 69.56 220 LYS A O 1
ATOM 1738 N N . THR A 1 221 ? -10.943 -3.915 43.003 1.00 61.00 221 THR A N 1
ATOM 1739 C CA . THR A 1 221 ? -9.640 -4.521 42.689 1.00 61.00 221 THR A CA 1
ATOM 1740 C C . THR A 1 221 ? -9.581 -5.089 41.275 1.00 61.00 221 THR A C 1
ATOM 1742 O O . THR A 1 221 ? -8.543 -4.972 40.638 1.00 61.00 221 THR A O 1
ATOM 1745 N N . GLU A 1 222 ? -10.685 -5.619 40.735 1.00 53.06 222 GLU A N 1
ATOM 1746 C CA . GLU A 1 222 ? -10.764 -6.023 39.319 1.00 53.06 222 GLU A CA 1
ATOM 1747 C C . GLU A 1 222 ? -10.638 -4.826 38.365 1.00 53.06 222 GLU A C 1
ATOM 1749 O O . GLU A 1 222 ? -10.139 -4.962 37.251 1.00 53.06 222 GLU A O 1
ATOM 1754 N N . HIS A 1 223 ? -11.024 -3.630 38.821 1.00 50.81 223 HIS A N 1
ATOM 1755 C CA . HIS A 1 223 ? -10.844 -2.380 38.082 1.00 50.81 223 HIS A CA 1
ATOM 1756 C C . HIS A 1 223 ? -9.432 -1.768 38.218 1.00 50.81 223 HIS A C 1
ATOM 1758 O O . HIS A 1 223 ? -9.147 -0.745 37.597 1.00 50.81 223 HIS A O 1
ATOM 1764 N N . ALA A 1 224 ? -8.533 -2.377 39.004 1.00 49.12 224 ALA A N 1
ATOM 1765 C CA . ALA A 1 224 ? -7.156 -1.925 39.204 1.00 49.12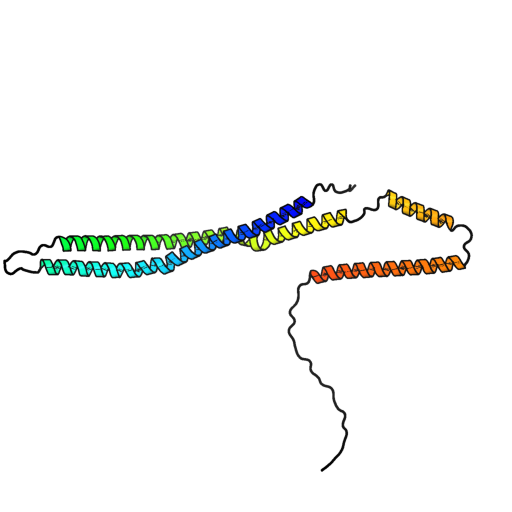 224 ALA A CA 1
ATOM 1766 C C . ALA A 1 224 ? -6.148 -2.946 38.632 1.00 49.12 224 ALA A C 1
ATOM 1768 O O . ALA A 1 224 ? -5.627 -3.804 39.340 1.00 49.12 224 ALA A O 1
ATOM 1769 N N . LEU A 1 225 ? -5.861 -2.844 37.330 1.00 42.94 225 LEU A N 1
ATOM 1770 C CA . LEU A 1 225 ? -4.745 -3.541 36.666 1.00 42.94 225 LEU A CA 1
ATOM 1771 C C . LEU A 1 225 ? -3.369 -3.002 37.146 1.00 42.94 225 LEU A C 1
ATOM 1773 O O . LEU A 1 225 ? -3.283 -1.890 37.671 1.00 42.94 225 LEU A O 1
ATOM 1777 N N . PRO A 1 226 ? -2.284 -3.792 37.013 1.00 47.81 226 PRO A N 1
ATOM 1778 C CA . PRO A 1 226 ? -1.236 -3.911 38.022 1.00 47.81 226 PRO A CA 1
ATOM 1779 C C . PRO A 1 226 ? -0.111 -2.887 37.843 1.00 47.81 226 PRO A C 1
ATOM 1781 O O . PRO A 1 226 ? 0.432 -2.723 36.750 1.00 47.81 226 PRO A O 1
ATOM 1784 N N . GLN A 1 227 ? 0.322 -2.259 38.939 1.00 47.00 227 GLN A N 1
ATOM 1785 C CA . GLN A 1 227 ? 1.593 -1.537 38.951 1.00 47.00 227 GLN A CA 1
ATOM 1786 C C . GLN A 1 227 ? 2.749 -2.505 39.225 1.00 47.00 227 GLN A C 1
ATOM 1788 O O . GLN A 1 227 ? 2.911 -3.037 40.318 1.00 47.00 227 GLN A O 1
ATOM 1793 N N . HIS A 1 228 ? 3.491 -2.759 38.149 1.00 43.06 228 HIS A N 1
ATOM 1794 C CA . HIS A 1 228 ? 4.929 -3.009 38.051 1.00 43.06 228 HIS A CA 1
ATOM 1795 C C . HIS A 1 228 ? 5.680 -3.272 39.376 1.00 43.06 228 HIS A C 1
ATOM 1797 O O . HIS A 1 228 ? 5.979 -2.352 40.132 1.00 43.06 228 HIS A O 1
ATOM 1803 N N . ASN A 1 229 ? 6.044 -4.535 39.616 1.00 45.00 229 ASN A N 1
ATOM 1804 C CA . ASN A 1 229 ? 6.940 -4.928 40.700 1.00 45.00 229 ASN A CA 1
ATOM 1805 C C . ASN A 1 229 ? 8.387 -4.974 40.172 1.00 45.00 229 ASN A C 1
ATOM 1807 O O . ASN A 1 229 ? 8.700 -5.787 39.301 1.00 45.00 229 ASN A O 1
ATOM 1811 N N . ALA A 1 230 ? 9.252 -4.102 40.692 1.00 39.12 230 ALA A N 1
ATOM 1812 C CA . ALA A 1 230 ? 10.704 -4.162 40.532 1.00 39.12 230 ALA A CA 1
ATOM 1813 C C . ALA A 1 230 ? 11.319 -4.617 41.871 1.00 39.12 230 ALA A C 1
ATOM 1815 O O . ALA A 1 230 ? 10.937 -4.066 42.905 1.00 39.12 230 ALA A O 1
ATOM 1816 N N . PRO A 1 231 ? 12.248 -5.592 41.911 1.00 47.81 231 PRO A N 1
ATOM 1817 C CA . PRO A 1 231 ? 12.783 -6.079 43.175 1.00 47.81 231 PRO A CA 1
ATOM 1818 C C . PRO A 1 231 ? 14.015 -5.270 43.606 1.00 47.81 231 PRO A C 1
ATOM 1820 O O . PRO A 1 231 ? 14.980 -5.147 42.851 1.00 47.81 231 PRO A O 1
ATOM 1823 N N . ALA A 1 232 ? 14.013 -4.781 44.848 1.00 39.59 232 ALA A N 1
ATOM 1824 C CA . ALA A 1 232 ? 15.195 -4.258 45.526 1.00 39.59 232 ALA A CA 1
ATOM 1825 C C . ALA A 1 232 ? 15.327 -4.878 46.930 1.00 39.59 232 ALA A C 1
ATOM 1827 O O . ALA A 1 232 ? 14.529 -4.607 47.819 1.00 39.59 232 ALA A O 1
ATOM 1828 N N . GLN A 1 233 ? 16.335 -5.750 47.045 1.00 44.28 233 GLN A N 1
ATOM 1829 C CA . GLN A 1 233 ? 17.298 -5.893 48.148 1.00 44.28 233 GLN A CA 1
ATOM 1830 C C . GLN A 1 233 ? 16.771 -5.889 49.595 1.00 44.28 233 GLN A C 1
ATOM 1832 O O . GLN A 1 233 ? 16.448 -4.852 50.165 1.00 44.28 233 GLN A O 1
ATOM 1837 N N . ALA A 1 234 ? 16.820 -7.068 50.223 1.00 41.00 234 ALA A N 1
ATOM 1838 C CA . ALA A 1 234 ? 16.794 -7.215 51.673 1.00 41.00 234 ALA A CA 1
ATOM 1839 C C . ALA A 1 234 ? 18.236 -7.265 52.210 1.00 41.00 234 ALA A C 1
ATOM 1841 O O . ALA A 1 234 ? 18.941 -8.258 52.028 1.00 41.00 234 ALA A O 1
ATOM 1842 N N . ASP A 1 235 ? 18.641 -6.181 52.871 1.00 42.56 235 ASP A N 1
ATOM 1843 C CA . ASP A 1 235 ? 19.745 -6.142 53.828 1.00 42.56 235 ASP A CA 1
ATOM 1844 C C . ASP A 1 235 ? 19.425 -7.055 55.021 1.00 42.56 235 ASP A C 1
ATOM 1846 O O . ASP A 1 235 ? 18.449 -6.842 55.743 1.00 42.56 235 ASP A O 1
ATOM 1850 N N . ALA A 1 236 ? 20.267 -8.062 55.250 1.00 43.47 236 ALA A N 1
ATOM 1851 C CA . ALA A 1 236 ? 20.274 -8.857 56.471 1.00 43.47 236 ALA A CA 1
ATOM 1852 C C . ALA A 1 236 ? 21.465 -8.422 57.331 1.00 43.47 236 ALA A C 1
ATOM 1854 O O . ALA A 1 236 ? 22.600 -8.835 57.099 1.00 43.47 236 ALA A O 1
ATOM 1855 N N . ASN A 1 237 ? 21.195 -7.584 58.332 1.00 47.25 237 ASN A N 1
ATOM 1856 C CA . ASN A 1 237 ? 22.131 -7.266 59.403 1.00 47.25 237 ASN A CA 1
ATOM 1857 C C . ASN A 1 237 ? 21.505 -7.695 60.738 1.00 47.25 237 ASN A C 1
ATOM 1859 O O . ASN A 1 237 ? 20.522 -7.107 61.184 1.00 47.25 237 ASN A O 1
ATOM 1863 N N . ALA A 1 238 ? 22.066 -8.731 61.360 1.00 45.56 238 ALA A N 1
ATOM 1864 C CA . ALA A 1 238 ? 21.804 -9.104 62.747 1.00 45.56 238 ALA A CA 1
ATOM 1865 C C . ALA A 1 238 ? 23.106 -9.655 63.365 1.00 45.56 238 ALA A C 1
ATOM 1867 O O . ALA A 1 238 ? 23.742 -10.514 62.746 1.00 45.56 238 ALA A O 1
ATOM 1868 N N . PRO A 1 239 ? 23.538 -9.172 64.546 1.00 49.44 239 PRO A N 1
ATOM 1869 C CA . PRO A 1 239 ? 24.842 -9.504 65.102 1.00 49.44 239 PRO A CA 1
ATOM 1870 C C . PRO A 1 239 ? 24.791 -10.638 66.137 1.00 49.44 239 PRO A C 1
ATOM 1872 O O . PRO A 1 239 ? 23.891 -10.706 66.966 1.00 49.44 239 PRO A O 1
ATOM 1875 N N . GLY A 1 240 ? 25.856 -11.445 66.127 1.00 46.75 240 GLY A N 1
ATOM 1876 C CA . GLY A 1 240 ? 26.624 -11.819 67.316 1.00 46.75 240 GLY A CA 1
ATOM 1877 C C . GLY A 1 240 ? 26.020 -12.814 68.308 1.00 46.75 240 GLY A C 1
ATOM 1878 O O . GLY A 1 240 ? 25.250 -12.448 69.189 1.00 46.75 240 GLY A O 1
ATOM 1879 N N . THR A 1 241 ? 26.552 -14.036 68.318 1.00 47.66 241 THR A N 1
ATOM 1880 C CA . THR A 1 241 ? 26.820 -14.760 69.572 1.00 47.66 241 THR A CA 1
ATOM 1881 C C . THR A 1 241 ? 28.107 -15.567 69.405 1.00 47.66 241 THR A C 1
ATOM 1883 O O . THR A 1 241 ? 28.230 -16.382 68.494 1.00 47.66 241 THR A O 1
ATOM 1886 N N . GLN A 1 242 ? 29.090 -15.246 70.246 1.00 52.75 242 GLN A N 1
ATOM 1887 C CA . GLN A 1 242 ? 30.365 -15.938 70.411 1.00 52.75 242 GLN A CA 1
ATOM 1888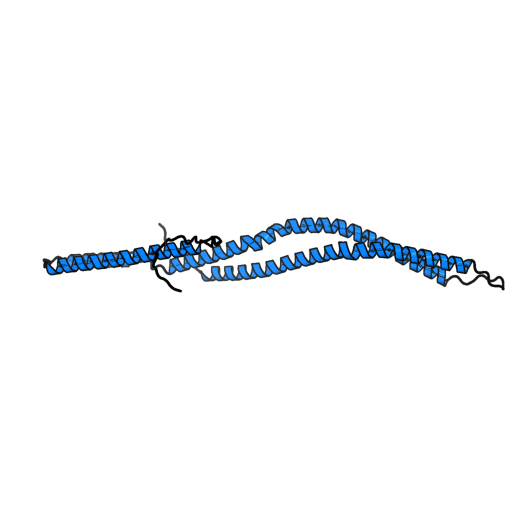 C C . GLN A 1 242 ? 30.190 -17.154 71.326 1.00 52.75 242 GLN A C 1
ATOM 1890 O O . GLN A 1 242 ? 29.564 -17.022 72.371 1.00 52.75 242 GLN A O 1
ATOM 1895 N N . ASP A 1 243 ? 30.816 -18.270 70.961 1.00 45.16 243 ASP A N 1
ATOM 1896 C CA . ASP A 1 243 ? 31.416 -19.295 71.837 1.00 45.16 243 ASP A CA 1
ATOM 1897 C C . ASP A 1 243 ? 32.188 -20.234 70.878 1.00 45.16 243 ASP A C 1
ATOM 1899 O O . ASP A 1 243 ? 31.666 -20.550 69.814 1.00 45.16 243 ASP A O 1
ATOM 1903 N N . GLY A 1 244 ? 33.434 -20.682 71.026 1.00 47.56 244 GLY A N 1
ATOM 1904 C CA . GLY A 1 244 ? 34.339 -20.832 72.159 1.00 47.56 244 GLY A CA 1
ATOM 1905 C C . GLY A 1 244 ? 35.031 -22.208 72.009 1.00 47.56 244 GLY A C 1
ATOM 1906 O O . GLY A 1 244 ? 34.343 -23.220 72.006 1.00 47.56 244 GLY A O 1
ATOM 1907 N N . GLY A 1 245 ? 36.370 -22.258 71.873 1.00 43.09 245 GLY A N 1
ATOM 1908 C CA . GLY A 1 245 ? 37.209 -23.477 72.032 1.00 43.09 245 GLY A CA 1
ATOM 1909 C C . GLY A 1 245 ? 37.794 -24.094 70.733 1.00 43.09 245 GLY A C 1
ATOM 1910 O O . GLY A 1 245 ? 37.020 -24.559 69.910 1.00 43.09 245 GLY A O 1
ATOM 1911 N N . VAL A 1 246 ? 39.104 -24.016 70.398 1.00 52.94 246 VAL A N 1
ATOM 1912 C CA . VAL A 1 246 ? 40.301 -24.724 70.971 1.00 52.94 246 VAL A CA 1
ATOM 1913 C C . VAL A 1 246 ? 40.242 -26.225 70.594 1.00 52.94 246 VAL A C 1
ATOM 1915 O O . VAL A 1 246 ? 39.271 -26.866 70.963 1.00 52.94 246 VAL A O 1
ATOM 1918 N N . THR A 1 247 ? 41.130 -26.920 69.856 1.00 55.88 247 THR A N 1
ATOM 1919 C CA . THR A 1 247 ? 42.597 -26.949 69.545 1.00 55.88 247 THR A CA 1
ATOM 1920 C C . THR A 1 247 ? 42.829 -28.187 68.626 1.00 55.88 247 THR A C 1
ATOM 1922 O O . THR A 1 247 ? 41.860 -28.917 68.407 1.00 55.88 247 THR A O 1
ATOM 1925 N N . PRO A 1 248 ? 44.062 -28.615 68.277 1.00 68.75 248 PRO A N 1
ATOM 1926 C CA . PRO A 1 248 ? 45.296 -27.899 67.944 1.00 68.75 248 PRO A CA 1
ATOM 1927 C C . PRO A 1 248 ? 45.703 -28.075 66.465 1.00 68.75 248 PRO A C 1
ATOM 1929 O O . PRO A 1 248 ? 45.265 -29.052 65.817 1.00 68.75 248 PRO A O 1
#

pLDDT: mean 80.07, std 17.97, range [39.12, 98.0]

Secondary structure (DSSP, 8-state):
--PPP----SHHHHHHHHHHHHHHHHHHHHHHHHHHHHHHHHHIIIIIIHHHHHHHHHHHHHHHHHHHHHHHHHHH---TTSPPPP-HHHHHHHHHHHHHHHHHHHHHHHHHHHHHHHHHHHHHHHHHHHHHHHIIIIIHHHHHHHHHHHHHHHHHHHHS----HHHHHHHHHHHHHHHHHTTS---HHHHHHHHHHHHHHHHHHHHHHHHHHHHHHHHHHHT-----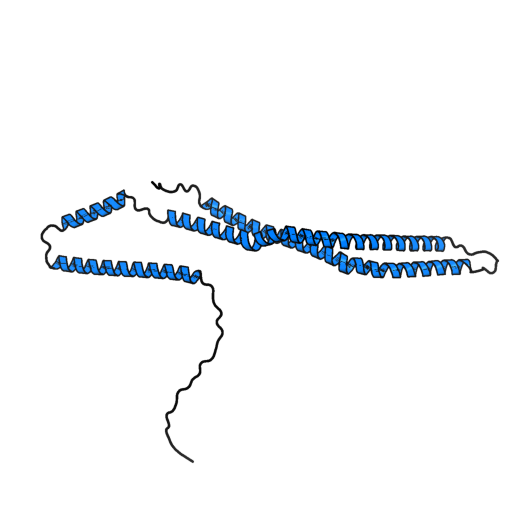--------------------

Sequence (248 aa):
MSGPANITDIGALDEFRRALIRFREELGVAVAEADSDVKSTFVWLERDRMLHWKRAVPRLDEELTSTKAALFRKEMQTMGTGQRPSTIDEKKAVGRAKARVEDARERFDKTRRWLMTLEREVSLYKSHMSPMASLIDRDLPEAIQLLRNMALALEAYLATPNVTLGEQLDRARGNVASMRRSGELRTAAEELQDLAAAEVLQADERVLTAARDAALRAVKTEHALPQHNAPAQADANAPGTQDGGVTP